Protein AF-A0A7X6YI22-F1 (afdb_monomer)

Foldseek 3Di:
DDDDDDDDDDDDDDDDDDDDDPDDPPDDPPDDPDDLLELFKKWKAQPVLQAQQAWKKKKFKWFFLAWQPDADDDDDFKAQQFWAKFKAFLLLEGQDLVCNVLRDFAFGWTWTWIDGRPPSWIKIKIWHRFGFPDSHNTTDIDMFIDDPPPPVQIRHRPDIKMKMWIWHQDPQKIKIWIDILLHTRDIDIDHDDPRTDDSDHDSSMMMIGGHGPNRGTKTFKMWMFNHGDDSVVSNVCSVPPDDDDPRTSDMDGLVLQVVAAEAANCSSDSVNSVDRDDADNSIYMHGDWDWDQGDVRHIMTRRHNPDD

Mean predicted aligned error: 10.82 Å

Secondary structure (DSSP, 8-state):
--------PPPP----------------S------TTBT--EEEEE-TTT--SSEEEEEEEEEES--TT----S-SS-EEEEEEEEEE-TTSPBP-TT-HHHH-S----EEEEEEETTTTEEEEEEE----BSSS-----EEEEE--TT-GGG---BT-EEEEEEEEEEETTEEEEEEEETTEEEEEEEEEPPTTB--S---TT-EEEES-TTSBBEEEEEEEEESS---HHHHHHHHHH-----TTEEEEEEHHHHTTSEEE-GGGG-GGGTTS-----TT-EEESB-EEEE-GGG-EEEE-B----

Solvent-accessible surface area (backbone atoms only — not comparable to full-atom values): 17120 Å² total; per-residue (Å²): 134,84,88,84,90,88,85,88,82,86,80,84,86,80,87,75,85,82,70,87,74,88,69,90,85,83,83,84,74,81,82,68,88,70,58,82,31,60,29,23,31,26,42,32,28,55,27,61,80,34,66,42,80,54,25,12,23,43,36,37,37,34,24,33,41,54,37,77,71,67,82,79,78,96,76,84,75,63,43,62,42,32,32,60,37,32,32,20,29,39,21,51,27,55,47,38,58,93,46,41,90,69,46,54,86,25,45,32,35,37,34,31,37,29,39,37,84,92,68,63,36,42,31,43,38,32,41,46,70,35,19,50,66,56,93,54,80,55,75,58,69,50,71,35,65,52,68,72,86,44,70,89,76,50,65,40,47,75,44,75,46,30,39,37,42,29,32,36,60,52,97,68,17,42,37,39,38,36,30,49,68,39,40,83,63,41,74,45,74,52,67,70,60,97,66,44,67,45,87,62,80,54,82,56,24,24,34,32,34,32,35,68,92,17,31,40,20,34,42,26,34,40,37,25,26,54,43,54,70,51,65,68,57,45,33,49,35,53,74,75,47,92,73,89,56,97,54,49,44,37,74,54,36,17,64,58,58,76,70,39,57,70,46,59,44,79,62,50,34,62,93,54,44,88,44,75,58,90,54,48,88,90,27,30,30,26,22,34,71,43,86,39,77,26,72,94,69,36,52,11,31,28,37,22,70,63,79,129

pLDDT: mean 76.95, std 21.1, range [24.98, 98.31]

Radius of gyration: 24.31 Å; Cα contacts (8 Å, |Δi|>4): 712; chains: 1; bounding box: 67×101×40 Å

Sequence (308 aa):
MLLSKRARGGWILLVLMAAPFIGANAQNRGARKVDPDENNASIMFPAKGRLNVTNGTIEAVFSLAYSFGDQFGTAGSGRRLFALLSTHNSAGARYDAASPGKTGPGLNFNVYLGQYQSRDYMFVTSSLFERPQKNLPPARYITSALPAKDKANSVKAGEWHTMAVTWRLTNGAHVVTFYLDGKRMGRGSAPHRAGFSTLSMADDDLLAFGFPGQMYGSLQSVRISGRARSDAEIAAAGKAGLVKDQDTLLRFDGASVLKMKTGNVSQLDEKKSKRDLRVPPQGMVFGKLKRAAGRNKAPAVQFREILP

Nearest PDB structures (foldseek):
  7oa8-assembly1_A  TM=6.730E-01  e=1.235E-06  Streptococcus sanguinis
  7oa7-assembly1_A  TM=7.076E-01  e=1.926E-06  Streptococcus sanguinis
  2gmm-assembly1_A  TM=5.566E-01  e=2.482E-03  Pterocarpus angolensis
  1q8s-assembly1_A  TM=4.257E-01  e=5.107E-03  Pterocarpus angolensis
  5f6l-assembly1_B  TM=4.034E-01  e=1.312E-02  Homo sapiens

Structure (mmCIF, N/CA/C/O backbone):
data_AF-A0A7X6YI22-F1
#
_entry.id   AF-A0A7X6YI22-F1
#
loop_
_atom_site.group_PDB
_atom_site.id
_atom_site.type_symbol
_atom_site.label_atom_id
_atom_site.label_alt_id
_atom_site.label_comp_id
_atom_site.label_asym_id
_atom_site.label_entity_id
_atom_site.label_seq_id
_atom_site.pdbx_PDB_ins_code
_atom_site.Cartn_x
_atom_site.Cartn_y
_atom_site.Cartn_z
_atom_site.occupancy
_atom_site.B_iso_or_equiv
_atom_site.auth_seq_id
_atom_site.auth_comp_id
_atom_site.auth_asym_id
_atom_site.auth_atom_id
_atom_site.pdbx_PDB_model_num
ATOM 1 N N . MET A 1 1 ? -39.392 82.520 3.439 1.00 32.06 1 MET A N 1
ATOM 2 C CA . MET A 1 1 ? -40.076 82.225 4.715 1.00 32.06 1 MET A CA 1
ATOM 3 C C . MET A 1 1 ? -40.663 80.815 4.609 1.00 32.06 1 MET A C 1
ATOM 5 O O . MET A 1 1 ? -41.405 80.575 3.675 1.00 32.06 1 MET A O 1
ATOM 9 N N . LEU A 1 2 ? -40.182 79.899 5.461 1.00 30.83 2 LEU A N 1
ATOM 10 C CA . LEU A 1 2 ? -40.634 78.529 5.794 1.00 30.83 2 LEU A CA 1
ATOM 11 C C . LEU A 1 2 ? -41.365 77.609 4.769 1.00 30.83 2 LEU A C 1
ATOM 13 O O . LEU A 1 2 ? -42.496 77.855 4.379 1.00 30.83 2 LEU A O 1
ATOM 17 N N . LEU A 1 3 ? -40.719 76.455 4.513 1.00 28.81 3 LEU A N 1
ATOM 18 C CA . LEU A 1 3 ? -41.220 75.055 4.490 1.00 28.81 3 LEU A CA 1
ATOM 19 C C . LEU A 1 3 ? -42.627 74.729 3.921 1.00 28.81 3 LEU A C 1
ATOM 21 O O . LEU A 1 3 ? -43.633 75.036 4.547 1.00 28.81 3 LEU A O 1
ATOM 25 N N . SER A 1 4 ? -42.706 73.830 2.919 1.00 30.17 4 SER A N 1
ATOM 26 C CA . SER A 1 4 ? -43.086 72.410 3.145 1.00 30.17 4 SER A CA 1
ATOM 27 C C . SER A 1 4 ? -43.291 71.545 1.870 1.00 30.17 4 SER A C 1
ATOM 29 O O . SER A 1 4 ? -43.964 71.921 0.922 1.00 30.17 4 SER A O 1
ATOM 31 N N . LYS A 1 5 ? -42.707 70.333 1.927 1.00 33.06 5 LYS A N 1
ATOM 32 C CA . LYS A 1 5 ? -43.205 68.989 1.532 1.00 33.06 5 LYS A CA 1
ATOM 33 C C . LYS A 1 5 ? -43.907 68.746 0.169 1.00 33.06 5 LYS A C 1
ATOM 35 O O . LYS A 1 5 ? -45.109 68.939 0.056 1.00 33.06 5 LYS A O 1
ATOM 40 N N . ARG A 1 6 ? -43.229 67.994 -0.720 1.00 32.81 6 ARG A N 1
ATOM 41 C CA . ARG A 1 6 ? -43.501 66.578 -1.133 1.00 32.81 6 ARG A CA 1
ATOM 42 C C . ARG A 1 6 ? -42.946 66.314 -2.543 1.00 32.81 6 ARG A C 1
ATOM 44 O O . ARG A 1 6 ? -43.464 66.853 -3.509 1.00 32.81 6 ARG A O 1
ATOM 51 N N . ALA A 1 7 ? -41.992 65.393 -2.672 1.00 34.09 7 ALA A N 1
ATOM 52 C CA . ALA A 1 7 ? -41.672 64.743 -3.944 1.00 34.09 7 ALA A CA 1
ATOM 53 C C . ALA A 1 7 ? -41.871 63.228 -3.780 1.00 34.09 7 ALA A C 1
ATOM 55 O O . ALA A 1 7 ? -41.195 62.585 -2.979 1.00 34.09 7 ALA A O 1
ATOM 56 N N . ARG A 1 8 ? -42.861 62.682 -4.495 1.00 31.69 8 ARG A N 1
ATOM 57 C CA . ARG A 1 8 ? -43.088 61.243 -4.679 1.00 31.69 8 ARG A CA 1
ATOM 58 C C . ARG A 1 8 ? -42.294 60.814 -5.915 1.00 31.69 8 ARG A C 1
ATOM 60 O O . ARG A 1 8 ? -42.656 61.204 -7.019 1.00 31.69 8 ARG A O 1
ATOM 67 N N . GLY A 1 9 ? -41.228 60.041 -5.726 1.00 31.16 9 GLY A N 1
ATOM 68 C CA . GLY A 1 9 ? -40.516 59.354 -6.807 1.00 31.16 9 GLY A CA 1
ATOM 69 C C . GLY A 1 9 ? -41.156 57.992 -7.075 1.00 31.16 9 GLY A C 1
ATOM 70 O O . GLY A 1 9 ? -41.275 57.180 -6.157 1.00 31.16 9 GLY A O 1
ATOM 71 N N . GLY A 1 10 ? -41.614 57.780 -8.309 1.00 27.59 10 GLY A N 1
ATOM 72 C CA . GLY A 1 10 ? -42.158 56.511 -8.787 1.00 27.59 10 GLY A CA 1
ATOM 73 C C . GLY A 1 10 ? -41.072 55.446 -8.931 1.00 27.59 10 GLY A C 1
ATOM 74 O O . GLY A 1 10 ? -39.954 55.739 -9.348 1.00 27.59 10 GLY A O 1
ATOM 75 N N . TRP A 1 11 ? -41.418 54.210 -8.580 1.00 27.03 11 TRP A N 1
ATOM 76 C CA . TRP A 1 11 ? -40.561 53.038 -8.725 1.00 27.03 11 TRP A CA 1
ATOM 77 C C . TRP A 1 11 ? -40.948 52.273 -9.992 1.00 27.03 11 TRP A C 1
ATOM 79 O O . TRP A 1 11 ? -42.106 51.900 -10.171 1.00 27.03 11 TRP A O 1
ATOM 89 N N . ILE A 1 12 ? -39.965 52.049 -10.863 1.00 31.03 12 ILE A N 1
ATOM 90 C CA . ILE A 1 12 ? -40.048 51.141 -12.010 1.00 31.03 12 ILE A CA 1
ATOM 91 C C . ILE A 1 12 ? -39.994 49.706 -11.473 1.00 31.03 12 ILE A C 1
ATOM 93 O O . ILE A 1 12 ? -39.066 49.342 -10.750 1.00 31.03 12 ILE A O 1
ATOM 97 N N . LEU A 1 13 ? -40.995 48.897 -11.822 1.00 26.80 13 LEU A N 1
ATOM 98 C CA . LEU A 1 13 ? -41.077 47.484 -11.466 1.00 26.80 13 LEU A CA 1
ATOM 99 C C . LEU A 1 13 ? -40.248 46.663 -12.469 1.00 26.80 13 LEU A C 1
ATOM 101 O O . LEU A 1 13 ? -40.643 46.505 -13.622 1.00 26.80 13 LEU A O 1
ATOM 105 N N . LEU A 1 14 ? -39.094 46.149 -12.039 1.00 27.70 14 LEU A N 1
ATOM 106 C CA . LEU A 1 14 ? -38.283 45.205 -12.810 1.00 27.70 14 LEU A CA 1
ATOM 107 C C . LEU A 1 14 ? -38.675 43.775 -12.398 1.00 27.70 14 LEU A C 1
ATOM 109 O O . LEU A 1 14 ? -38.377 43.344 -11.285 1.00 27.70 14 LEU A O 1
ATOM 113 N N . VAL A 1 15 ? -39.364 43.040 -13.272 1.00 28.98 15 VAL A N 1
ATOM 114 C CA . VAL A 1 15 ? -39.687 41.621 -13.050 1.00 28.98 15 VAL A CA 1
ATOM 115 C C . VAL A 1 15 ? -38.486 40.778 -13.485 1.00 28.98 15 VAL A C 1
ATOM 117 O O . VAL A 1 15 ? -38.275 40.547 -14.672 1.00 28.98 15 VAL A O 1
ATOM 120 N N . LEU A 1 16 ? -37.683 40.332 -12.518 1.00 30.56 16 LEU A N 1
ATOM 121 C CA . LEU A 1 16 ? -36.638 39.324 -12.714 1.00 30.56 16 LEU A CA 1
ATOM 122 C C . LEU A 1 16 ? -37.234 37.934 -12.471 1.00 30.56 16 LEU A C 1
ATOM 124 O O . LEU A 1 16 ? -37.680 37.627 -11.366 1.00 30.56 16 LEU A O 1
ATOM 128 N N . MET A 1 17 ? -37.238 37.091 -13.507 1.00 28.47 17 MET A N 1
ATOM 129 C CA . MET A 1 17 ? -37.554 35.670 -13.376 1.00 28.47 17 MET A CA 1
ATOM 130 C C . MET A 1 17 ? -36.537 34.996 -12.447 1.00 28.47 17 MET A C 1
ATOM 132 O O . MET A 1 17 ? -35.333 35.022 -12.702 1.00 28.47 17 MET A O 1
ATOM 136 N N . ALA A 1 18 ? -37.026 34.383 -11.371 1.00 29.22 18 ALA A N 1
ATOM 137 C CA . ALA A 1 18 ? -36.216 33.601 -10.452 1.00 29.22 18 ALA A CA 1
ATOM 138 C C . ALA A 1 18 ? -35.854 32.248 -11.087 1.00 29.22 18 ALA A C 1
ATOM 140 O O . ALA A 1 18 ? -36.667 31.327 -11.122 1.00 29.22 18 ALA A O 1
ATOM 141 N N . ALA A 1 19 ? -34.618 32.110 -11.565 1.00 28.33 19 ALA A N 1
ATOM 142 C CA . ALA A 1 19 ? -33.982 30.801 -11.651 1.00 28.33 19 ALA A CA 1
ATOM 143 C C . ALA A 1 19 ? -33.618 30.359 -10.219 1.00 28.33 19 ALA A C 1
ATOM 145 O O . ALA A 1 19 ? -33.089 31.182 -9.463 1.00 28.33 19 ALA A O 1
ATOM 146 N N . PRO A 1 20 ? -33.877 29.106 -9.802 1.00 31.16 20 PRO A N 1
ATOM 147 C CA . PRO A 1 20 ? -33.462 28.644 -8.487 1.00 31.16 20 PRO A CA 1
ATOM 148 C C . PRO A 1 20 ? -31.932 28.565 -8.443 1.00 31.16 20 PRO A C 1
ATOM 150 O O . PRO A 1 20 ? -31.313 27.616 -8.920 1.00 31.16 20 PRO A O 1
ATOM 153 N N . PHE A 1 21 ? -31.321 29.592 -7.856 1.00 27.28 21 PHE A N 1
ATOM 154 C CA . PHE A 1 21 ? -29.964 29.536 -7.340 1.00 27.28 21 PHE A CA 1
ATOM 155 C C . PHE A 1 21 ? -29.916 28.443 -6.269 1.00 27.28 21 PHE A C 1
ATOM 157 O O . PHE A 1 21 ? -30.465 28.601 -5.179 1.00 27.28 21 PHE A O 1
ATOM 164 N N . ILE A 1 22 ? -29.238 27.334 -6.564 1.00 31.31 22 ILE A N 1
ATOM 165 C CA . ILE A 1 22 ? -28.788 26.381 -5.547 1.00 31.31 22 ILE A CA 1
ATOM 166 C C . ILE A 1 22 ? -27.639 27.071 -4.801 1.00 31.31 22 ILE A C 1
ATOM 168 O O . ILE A 1 22 ? -26.466 26.945 -5.144 1.00 31.31 22 ILE A O 1
ATOM 172 N N . GLY A 1 23 ? -28.009 27.917 -3.841 1.00 24.98 23 GLY A N 1
ATOM 173 C CA . GLY A 1 23 ? -27.093 28.645 -2.978 1.00 24.98 23 GLY A CA 1
ATOM 174 C C . GLY A 1 23 ? -26.571 27.764 -1.844 1.00 24.98 23 GLY A C 1
ATOM 175 O O . GLY A 1 23 ? -27.343 27.163 -1.105 1.00 24.98 23 GLY A O 1
ATOM 176 N N . ALA A 1 24 ? -25.245 27.707 -1.729 1.00 30.27 24 ALA A N 1
ATOM 177 C CA . ALA A 1 24 ? -24.481 27.830 -0.486 1.00 30.27 24 ALA A CA 1
ATOM 178 C C . ALA A 1 24 ? -25.182 27.428 0.836 1.00 30.27 24 ALA A C 1
ATOM 180 O O . ALA A 1 24 ? -25.402 28.268 1.701 1.00 30.27 24 ALA A O 1
ATOM 181 N N . ASN A 1 25 ? -25.436 26.133 1.039 1.00 27.41 25 ASN A N 1
ATOM 182 C CA . ASN A 1 25 ? -25.748 25.563 2.360 1.00 27.41 25 ASN A CA 1
ATOM 183 C C . ASN A 1 25 ? -24.608 24.684 2.898 1.00 27.41 25 ASN A C 1
ATOM 185 O O . ASN A 1 25 ? -24.828 23.708 3.610 1.00 27.41 25 ASN A O 1
ATOM 189 N N . ALA A 1 26 ? -23.367 25.042 2.574 1.00 34.75 26 ALA A N 1
ATOM 190 C CA . ALA A 1 26 ? -22.182 24.462 3.187 1.00 34.75 26 ALA A CA 1
ATOM 191 C C . ALA A 1 26 ? -21.455 25.539 3.993 1.00 34.75 26 ALA A C 1
ATOM 193 O O . ALA A 1 26 ? -20.448 26.052 3.525 1.00 34.75 26 ALA A O 1
ATOM 194 N N . GLN A 1 27 ? -21.976 25.922 5.166 1.00 34.78 27 GLN A N 1
ATOM 195 C CA . GLN A 1 27 ? -21.164 26.387 6.303 1.00 34.78 27 GLN A CA 1
ATOM 196 C C . GLN A 1 27 ? -22.015 26.710 7.541 1.00 34.78 27 GLN A C 1
ATOM 198 O O . GLN A 1 27 ? -23.120 27.227 7.437 1.00 34.78 27 GLN A O 1
ATOM 203 N N . ASN A 1 28 ? -21.427 26.438 8.713 1.00 31.59 28 ASN A N 1
ATOM 204 C CA . ASN A 1 28 ? -21.892 26.710 10.083 1.00 31.59 28 ASN A CA 1
ATOM 205 C C . ASN A 1 28 ? -22.692 25.610 10.799 1.00 31.59 28 ASN A C 1
ATOM 207 O O . ASN A 1 28 ? -23.736 25.852 11.398 1.00 31.59 28 ASN A O 1
ATOM 211 N N . ARG A 1 29 ? -22.100 24.414 10.901 1.00 32.69 29 ARG A N 1
ATOM 212 C CA . ARG A 1 29 ? -22.158 23.660 12.166 1.00 32.69 29 ARG A CA 1
ATOM 213 C C . ARG A 1 29 ? -20.875 23.954 12.939 1.00 32.69 29 ARG A C 1
ATOM 215 O O . ARG A 1 29 ? -19.792 23.818 12.376 1.00 32.69 29 ARG A O 1
ATOM 222 N N . GLY A 1 30 ? -21.006 24.418 14.184 1.00 31.89 30 GLY A N 1
ATOM 223 C CA . GLY A 1 30 ? -19.890 24.855 15.027 1.00 31.89 30 GLY A CA 1
ATOM 224 C C . GLY A 1 30 ? -18.728 23.865 14.992 1.00 31.89 30 GLY A C 1
ATOM 225 O O . GLY A 1 30 ? -18.929 22.664 15.177 1.00 31.89 30 GLY A O 1
ATOM 226 N N . ALA A 1 31 ? -17.528 24.372 14.707 1.00 40.31 31 ALA A N 1
ATOM 227 C CA . ALA A 1 31 ? -16.317 23.577 14.607 1.00 40.31 31 ALA A CA 1
ATOM 228 C C . ALA A 1 31 ? -16.057 22.876 15.946 1.00 40.31 31 ALA A C 1
ATOM 230 O O . ALA A 1 31 ? -15.503 23.452 16.883 1.00 40.31 31 ALA A O 1
ATOM 231 N N . ARG A 1 32 ? -16.480 21.612 16.047 1.00 45.81 32 ARG A N 1
ATOM 232 C CA . ARG A 1 32 ? -16.030 20.715 17.107 1.00 45.81 32 ARG A CA 1
ATOM 233 C C . ARG A 1 32 ? -14.504 20.762 17.084 1.00 45.81 32 ARG A C 1
ATOM 235 O O . ARG A 1 32 ? -13.914 20.666 16.011 1.00 45.81 32 ARG A O 1
ATOM 242 N N . LYS A 1 33 ? -13.864 20.941 18.241 1.00 43.62 33 LYS A N 1
ATOM 243 C CA . LYS A 1 33 ? -12.405 20.844 18.370 1.00 43.62 33 LYS A CA 1
ATOM 244 C C . LYS A 1 33 ? -12.018 19.410 17.994 1.00 43.62 33 LYS A C 1
ATOM 246 O O . LYS A 1 33 ? -12.127 18.512 18.823 1.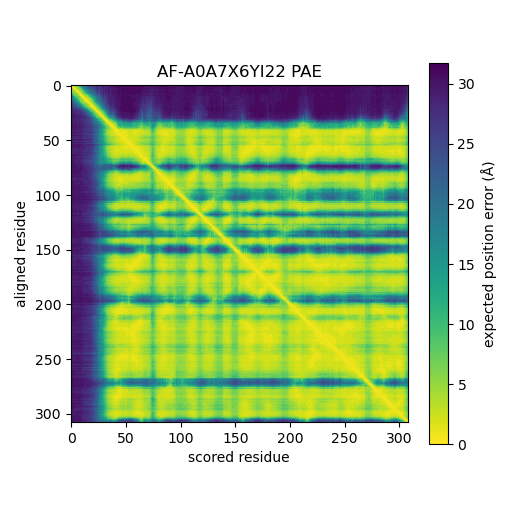00 43.62 33 LYS A O 1
ATOM 251 N N . VAL A 1 34 ? -11.711 19.182 16.719 1.00 57.16 34 VAL A N 1
ATOM 252 C CA . VAL A 1 34 ? -11.328 17.866 16.204 1.00 57.16 34 VAL A CA 1
ATOM 253 C C . VAL A 1 34 ? -9.937 17.580 16.748 1.00 57.16 34 VAL A C 1
ATOM 255 O O . VAL A 1 34 ? -9.026 18.389 16.567 1.00 57.16 34 VAL A O 1
ATOM 258 N N . ASP A 1 35 ? -9.787 16.469 17.464 1.00 65.00 35 ASP A N 1
ATOM 259 C CA . ASP A 1 35 ? -8.472 15.972 17.852 1.00 65.00 35 ASP A CA 1
ATOM 260 C C . ASP A 1 35 ? -7.668 15.723 16.561 1.00 65.00 35 ASP A C 1
ATOM 262 O O . ASP A 1 35 ? -8.125 14.951 15.716 1.00 65.00 35 ASP A O 1
ATOM 266 N N . PRO A 1 36 ? -6.510 16.380 16.355 1.00 63.22 36 PRO A N 1
ATOM 267 C CA . PRO A 1 36 ? -5.741 16.243 15.119 1.00 63.22 36 PRO A CA 1
ATOM 268 C C . PRO A 1 36 ? -5.241 14.811 14.866 1.00 63.22 36 PRO A C 1
ATOM 270 O O . PRO A 1 36 ? -4.884 14.500 13.726 1.00 63.22 36 PRO A O 1
ATOM 273 N N . ASP A 1 37 ? -5.221 13.955 15.897 1.00 69.62 37 ASP A N 1
ATOM 274 C CA . ASP A 1 37 ? -4.905 12.528 15.794 1.00 69.62 37 ASP A CA 1
ATOM 275 C C . ASP A 1 37 ? -6.130 11.674 15.404 1.00 69.62 37 ASP A C 1
ATOM 277 O O . ASP A 1 37 ? -5.971 10.546 14.930 1.00 69.62 37 ASP A O 1
ATOM 281 N N . GLU A 1 38 ? -7.360 12.156 15.619 1.00 76.50 38 GLU A N 1
ATOM 282 C CA . GLU A 1 38 ? -8.578 11.376 15.385 1.00 76.50 38 GLU A CA 1
ATOM 283 C C . GLU A 1 38 ? -8.791 11.128 13.894 1.00 76.50 38 GLU A C 1
ATOM 285 O O . GLU A 1 38 ? -8.861 12.057 13.088 1.00 76.50 38 GLU A O 1
ATOM 290 N N . ASN A 1 39 ? -8.922 9.847 13.528 1.00 72.38 39 ASN A N 1
ATOM 291 C CA . ASN A 1 39 ? -9.136 9.409 12.151 1.00 72.38 39 ASN A CA 1
ATOM 292 C C . ASN A 1 39 ? -8.007 9.840 11.195 1.00 72.38 39 ASN A C 1
ATOM 294 O O . ASN A 1 39 ? -8.158 9.785 9.977 1.00 72.38 39 ASN A O 1
ATOM 298 N N . ASN A 1 40 ? -6.858 10.240 11.736 1.00 81.81 40 ASN A N 1
ATOM 299 C CA . ASN A 1 40 ? -5.736 10.795 11.004 1.00 81.81 40 ASN A CA 1
ATOM 300 C C . ASN A 1 40 ? -4.462 10.091 11.471 1.00 81.81 40 ASN A C 1
ATOM 302 O O . ASN A 1 40 ? -3.844 10.484 12.457 1.00 81.81 40 ASN A O 1
ATOM 306 N N . ALA A 1 41 ? -4.105 9.001 10.794 1.00 90.19 41 ALA A N 1
ATOM 307 C CA . ALA A 1 41 ? -3.057 8.118 11.276 1.00 90.19 41 ALA A CA 1
ATOM 308 C C . ALA A 1 41 ? -2.191 7.532 10.160 1.00 90.19 41 ALA A C 1
ATOM 310 O O . ALA A 1 41 ? -2.543 7.567 8.978 1.00 90.19 41 ALA A O 1
ATOM 311 N N . SER A 1 42 ? -1.068 6.950 10.569 1.00 93.12 42 SER A N 1
ATOM 312 C CA . SER A 1 42 ? -0.239 6.068 9.755 1.00 93.12 42 SER A CA 1
ATOM 313 C C . SER A 1 42 ? 0.038 4.783 10.525 1.00 93.12 42 SER A C 1
ATOM 315 O O . SER A 1 42 ? 0.357 4.821 11.714 1.00 93.12 42 SER A O 1
ATOM 317 N N . ILE A 1 43 ? -0.098 3.642 9.858 1.00 96.81 43 ILE A N 1
ATOM 318 C CA . ILE A 1 43 ? 0.302 2.337 10.385 1.00 96.81 43 ILE A CA 1
ATOM 319 C C . ILE A 1 43 ? 1.714 2.076 9.870 1.00 96.81 43 ILE A C 1
ATOM 321 O O . ILE A 1 43 ? 1.919 2.046 8.658 1.00 96.81 43 ILE A O 1
ATOM 325 N N . MET A 1 44 ? 2.680 1.883 10.764 1.00 96.25 44 MET A N 1
ATOM 326 C CA . MET A 1 44 ? 4.085 1.731 10.396 1.00 96.25 44 MET A CA 1
ATOM 327 C C . MET A 1 44 ? 4.675 0.395 10.834 1.00 96.25 44 MET A C 1
ATOM 329 O O . MET A 1 44 ? 4.340 -0.126 11.897 1.00 96.25 44 MET A O 1
ATOM 333 N N . PHE A 1 45 ? 5.600 -0.131 10.030 1.00 97.44 45 PHE A N 1
ATOM 334 C CA . PHE A 1 45 ? 6.379 -1.341 10.303 1.00 97.44 45 PHE A CA 1
ATOM 335 C C . PHE A 1 45 ? 7.850 -1.126 9.925 1.00 97.44 45 PHE A C 1
ATOM 337 O O . PHE A 1 45 ? 8.106 -0.449 8.931 1.00 97.44 45 PHE A O 1
ATOM 344 N N . PRO A 1 46 ? 8.817 -1.766 10.610 1.00 95.50 46 PRO A N 1
ATOM 345 C CA . PRO A 1 46 ? 10.168 -1.905 10.070 1.00 95.50 46 PRO A CA 1
ATOM 346 C C . PRO A 1 46 ? 10.132 -2.555 8.688 1.00 95.50 46 PRO A C 1
ATOM 348 O O . PRO A 1 46 ? 9.393 -3.525 8.484 1.00 95.50 46 PRO A O 1
ATOM 351 N N . ALA A 1 47 ? 10.912 -2.041 7.747 1.00 93.25 47 ALA A N 1
ATOM 352 C CA . ALA A 1 47 ? 10.808 -2.439 6.354 1.00 93.25 47 ALA A CA 1
ATOM 353 C C . ALA A 1 47 ? 11.700 -3.638 6.000 1.00 93.25 47 ALA A C 1
ATOM 355 O O . ALA A 1 47 ? 11.317 -4.460 5.161 1.00 93.25 47 ALA A O 1
ATOM 356 N N . LYS A 1 48 ? 12.852 -3.788 6.666 1.00 90.50 48 LYS A N 1
ATOM 357 C CA . LYS A 1 48 ? 13.787 -4.902 6.448 1.00 90.50 48 LYS A CA 1
ATOM 358 C C . LYS A 1 48 ? 13.071 -6.259 6.502 1.00 90.50 48 LYS A C 1
ATOM 360 O O . LYS A 1 48 ? 12.357 -6.567 7.454 1.00 90.50 48 LYS A O 1
ATOM 365 N N . GLY A 1 49 ? 13.242 -7.059 5.447 1.00 92.38 49 GLY A N 1
ATOM 366 C CA . GLY A 1 49 ? 12.621 -8.382 5.299 1.00 92.38 49 GLY A CA 1
ATOM 367 C C . GLY A 1 49 ? 11.119 -8.380 4.978 1.00 92.38 49 GLY A C 1
ATOM 368 O O . GLY A 1 49 ? 10.546 -9.449 4.794 1.00 92.38 49 GLY A O 1
ATOM 369 N N . ARG A 1 50 ? 10.469 -7.211 4.887 1.00 95.50 50 ARG A N 1
ATOM 370 C CA . ARG A 1 50 ? 9.017 -7.076 4.649 1.00 95.50 50 ARG A CA 1
ATOM 371 C C . ARG A 1 50 ? 8.640 -6.582 3.261 1.00 95.50 50 ARG A C 1
ATOM 373 O O . ARG A 1 50 ? 7.462 -6.569 2.913 1.00 95.50 50 ARG A O 1
ATOM 380 N N . LEU A 1 51 ? 9.631 -6.180 2.478 1.00 93.06 51 LEU A N 1
ATOM 381 C CA . LEU A 1 51 ? 9.477 -5.697 1.117 1.00 93.06 51 LEU A CA 1
ATOM 382 C C . LEU A 1 51 ? 10.678 -6.179 0.301 1.00 93.06 51 LEU A C 1
ATOM 384 O O . LEU A 1 51 ? 11.818 -6.081 0.744 1.00 93.06 51 LEU A O 1
ATOM 388 N N . ASN A 1 52 ? 10.415 -6.711 -0.888 1.00 91.81 52 ASN A N 1
ATOM 389 C CA . ASN A 1 52 ? 11.445 -7.023 -1.870 1.00 91.81 52 ASN A CA 1
ATOM 390 C C . ASN A 1 52 ? 11.356 -5.972 -2.980 1.00 91.81 52 ASN A C 1
ATOM 392 O O . ASN A 1 52 ? 10.348 -5.868 -3.674 1.00 91.81 52 ASN A O 1
ATOM 396 N N . VAL A 1 53 ? 12.401 -5.161 -3.124 1.00 88.06 53 VAL A N 1
ATOM 397 C CA . VAL A 1 53 ? 12.427 -4.032 -4.070 1.00 88.06 53 VAL A CA 1
ATOM 398 C C . VAL A 1 53 ? 12.571 -4.473 -5.524 1.00 88.06 53 VAL A C 1
ATOM 400 O O . VAL A 1 53 ? 12.181 -3.749 -6.434 1.00 88.06 53 VAL A O 1
ATOM 403 N N . THR A 1 54 ? 13.096 -5.672 -5.763 1.00 88.50 54 THR A N 1
ATOM 404 C CA . THR A 1 54 ? 13.288 -6.212 -7.111 1.00 88.50 54 THR A CA 1
ATOM 405 C C . THR A 1 54 ? 11.978 -6.777 -7.635 1.00 88.50 54 THR A C 1
ATOM 407 O O . THR A 1 54 ? 11.567 -6.462 -8.748 1.00 88.50 54 THR A O 1
ATOM 410 N N . ASN A 1 55 ? 11.297 -7.582 -6.820 1.00 91.69 55 ASN A N 1
ATOM 411 C CA . ASN A 1 55 ? 10.067 -8.268 -7.193 1.00 91.69 55 ASN A CA 1
ATOM 412 C C . ASN A 1 55 ? 9.091 -8.261 -6.029 1.00 91.69 55 ASN A C 1
ATOM 414 O O . ASN A 1 55 ? 9.488 -8.505 -4.897 1.00 91.69 55 ASN A O 1
ATOM 418 N N . GLY A 1 56 ? 7.808 -8.072 -6.298 1.00 95.56 56 GLY A N 1
ATOM 419 C CA . GLY A 1 56 ? 6.831 -8.140 -5.229 1.00 95.56 56 GLY A CA 1
ATOM 420 C C . GLY A 1 56 ? 5.421 -7.819 -5.662 1.00 95.56 56 GLY A C 1
ATOM 421 O O . GLY A 1 56 ? 5.143 -7.501 -6.820 1.00 95.56 56 GLY A O 1
ATOM 422 N N . THR A 1 57 ? 4.529 -7.949 -4.695 1.00 97.69 57 THR A N 1
ATOM 423 C CA . THR A 1 57 ? 3.120 -7.602 -4.829 1.00 97.69 57 THR A CA 1
ATOM 424 C C . THR A 1 57 ? 2.667 -6.961 -3.535 1.00 97.69 57 THR A C 1
ATOM 426 O O . THR A 1 57 ? 2.923 -7.522 -2.472 1.00 97.69 57 THR A O 1
ATOM 429 N N . ILE A 1 58 ? 1.961 -5.838 -3.613 1.00 97.81 58 ILE A N 1
ATOM 430 C CA . ILE A 1 58 ? 1.108 -5.368 -2.523 1.00 97.81 58 ILE A CA 1
ATOM 431 C C . ILE A 1 58 ? -0.349 -5.581 -2.904 1.00 97.81 58 ILE A C 1
ATOM 433 O O . ILE A 1 58 ? -0.756 -5.237 -4.010 1.00 97.81 58 ILE A O 1
ATOM 437 N N . GLU A 1 59 ? -1.125 -6.125 -1.978 1.00 97.88 59 GLU A N 1
ATOM 438 C CA . GLU A 1 59 ? -2.566 -6.316 -2.084 1.00 97.88 59 GLU A CA 1
ATOM 439 C C . GLU A 1 59 ? -3.254 -5.690 -0.878 1.00 97.88 59 GLU A C 1
ATOM 441 O O . GLU A 1 59 ? -2.754 -5.791 0.244 1.00 97.88 59 GLU A O 1
ATOM 446 N N . ALA A 1 60 ? -4.416 -5.081 -1.094 1.00 97.25 60 ALA A N 1
ATOM 447 C CA . ALA A 1 60 ? -5.207 -4.474 -0.036 1.00 97.25 60 ALA A CA 1
ATOM 448 C C . ALA A 1 60 ? -6.703 -4.695 -0.241 1.00 97.25 60 ALA A C 1
ATOM 450 O O . ALA A 1 60 ? -7.187 -4.673 -1.371 1.00 97.25 60 ALA A O 1
ATOM 451 N N . VAL A 1 61 ? -7.427 -4.849 0.867 1.00 97.00 61 VAL A N 1
ATOM 452 C CA . VAL A 1 61 ? -8.891 -4.756 0.924 1.00 97.00 61 VAL A CA 1
ATOM 453 C C . VAL A 1 61 ? -9.237 -3.447 1.617 1.00 97.00 61 VAL A C 1
ATOM 455 O O . VAL A 1 61 ? -8.862 -3.246 2.777 1.00 97.00 61 VAL A O 1
ATOM 458 N N . PHE A 1 62 ? -9.913 -2.554 0.906 1.00 94.62 62 PHE A N 1
ATOM 459 C CA . PHE A 1 62 ? -10.130 -1.175 1.331 1.00 94.62 62 PHE A CA 1
ATOM 460 C C . PHE A 1 62 ? -11.510 -0.675 0.916 1.00 94.62 62 PHE A C 1
ATOM 462 O O . PHE A 1 62 ? -12.163 -1.264 0.060 1.00 94.62 62 PHE A O 1
ATOM 469 N N . SER A 1 63 ? -11.934 0.422 1.525 1.00 93.38 63 SER A N 1
ATOM 470 C CA . SER A 1 63 ? -13.111 1.176 1.115 1.00 93.38 63 SER A CA 1
ATOM 471 C C . SER A 1 63 ? -12.744 2.649 1.100 1.00 93.38 63 SER A C 1
ATOM 473 O O . SER A 1 63 ? -12.092 3.122 2.031 1.00 93.38 63 SER A O 1
ATOM 475 N N . LEU A 1 64 ? -13.097 3.370 0.040 1.00 89.06 64 LEU A N 1
ATOM 476 C CA . LEU A 1 64 ? -12.868 4.811 -0.016 1.00 89.06 64 LEU A CA 1
ATOM 477 C C . LEU A 1 64 ? -14.024 5.540 0.644 1.00 89.06 64 LEU A C 1
ATOM 479 O O . LEU A 1 64 ? -15.164 5.089 0.605 1.00 89.06 64 LEU A O 1
ATOM 483 N N . ALA A 1 65 ? -13.732 6.700 1.221 1.00 85.69 65 ALA A N 1
ATOM 484 C CA . ALA A 1 65 ? -14.786 7.578 1.705 1.00 85.69 65 ALA A CA 1
ATOM 485 C C . ALA A 1 65 ? -15.409 8.432 0.578 1.00 85.69 65 ALA A C 1
ATOM 487 O O . ALA A 1 65 ? -16.409 9.083 0.842 1.00 85.69 65 ALA A O 1
ATOM 488 N N . TYR A 1 66 ? -14.841 8.412 -0.642 1.00 80.06 66 TYR A N 1
ATOM 489 C CA . TYR A 1 66 ? -15.299 9.131 -1.847 1.00 80.06 66 TYR A CA 1
ATOM 490 C C . TYR A 1 66 ? -15.657 8.181 -2.977 1.00 80.06 66 TYR A C 1
ATOM 492 O O . TYR A 1 66 ? -15.117 7.079 -3.092 1.00 80.06 66 TYR A O 1
ATOM 500 N N . SER A 1 67 ? -16.508 8.691 -3.855 1.00 79.06 67 SER A N 1
ATOM 501 C CA . SER A 1 67 ? -16.816 8.143 -5.161 1.00 79.06 67 SER A CA 1
ATOM 502 C C . SER A 1 67 ? -16.064 8.877 -6.269 1.00 79.06 67 SER A C 1
ATOM 504 O O . SER A 1 67 ? -15.581 10.002 -6.125 1.00 79.06 67 SER A O 1
ATOM 506 N N . PHE A 1 68 ? -16.011 8.239 -7.432 1.00 74.25 68 PHE A N 1
ATOM 507 C CA . PHE A 1 68 ? -15.683 8.917 -8.677 1.00 74.25 68 PHE A CA 1
ATOM 508 C C . PHE A 1 68 ? -16.585 10.149 -8.901 1.00 74.25 68 PHE A C 1
ATOM 510 O O . PHE A 1 68 ? -17.808 10.037 -8.837 1.00 74.25 68 PHE A O 1
ATOM 517 N N . GLY A 1 69 ? -15.980 11.299 -9.218 1.00 69.62 69 GLY A N 1
ATOM 518 C CA . GLY A 1 69 ? -16.687 12.560 -9.481 1.00 69.62 69 GLY A CA 1
ATOM 519 C C . GLY A 1 69 ? -16.845 13.472 -8.260 1.00 69.62 69 GLY A C 1
ATOM 520 O O . GLY A 1 69 ? -17.164 14.648 -8.434 1.00 69.62 69 GLY A O 1
ATOM 521 N N . ASP A 1 70 ? -16.553 12.984 -7.049 1.00 73.75 70 ASP A N 1
ATOM 522 C CA . ASP A 1 70 ? -16.571 13.821 -5.847 1.00 73.75 70 ASP A CA 1
ATOM 523 C C . ASP A 1 70 ? -15.529 14.942 -5.962 1.00 73.75 70 ASP A C 1
ATOM 525 O O . ASP A 1 70 ? -14.363 14.711 -6.294 1.00 73.75 70 ASP A O 1
ATOM 529 N N . GLN A 1 71 ? -15.940 16.180 -5.690 1.00 68.81 71 GLN A N 1
ATOM 530 C CA . GLN A 1 71 ? -15.073 17.351 -5.789 1.00 68.81 71 GLN A CA 1
ATOM 531 C C . GLN A 1 71 ? -14.498 17.697 -4.417 1.00 68.81 71 GLN A C 1
ATOM 533 O O . GLN A 1 71 ? -15.202 18.115 -3.502 1.00 68.81 71 GLN A O 1
ATOM 538 N N . PHE A 1 72 ? -13.183 17.572 -4.277 1.00 65.06 72 PHE A N 1
ATOM 539 C CA . PHE A 1 72 ? -12.472 18.026 -3.087 1.00 65.06 72 PHE A CA 1
ATOM 540 C C . PHE A 1 72 ? 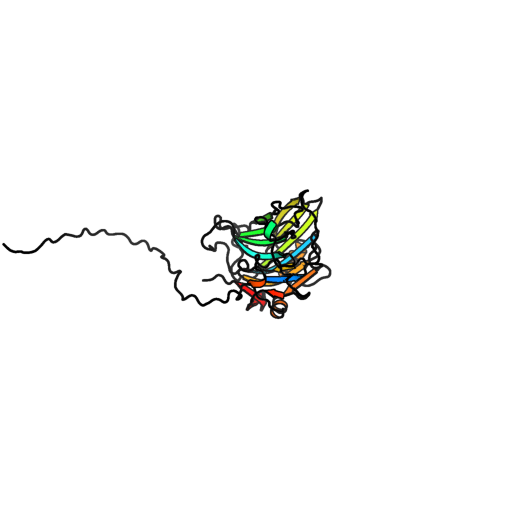-12.045 19.486 -3.292 1.00 65.06 72 PHE A C 1
ATOM 542 O O . PHE A 1 72 ? -11.254 19.747 -4.194 1.00 65.06 72 PHE A O 1
ATOM 549 N N . GLY A 1 73 ? -12.548 20.420 -2.472 1.00 55.41 73 GLY A N 1
ATOM 550 C CA . GLY A 1 73 ? -12.395 21.881 -2.636 1.00 55.41 73 GLY A CA 1
ATOM 551 C C . GLY A 1 73 ? -10.970 22.435 -2.862 1.00 55.41 73 GLY A C 1
ATOM 552 O O . GLY A 1 73 ? -9.966 21.754 -2.645 1.00 55.41 73 GLY A O 1
ATOM 553 N N . THR A 1 74 ? -10.907 23.701 -3.299 1.00 43.56 74 THR A N 1
ATOM 554 C CA . THR A 1 74 ? -9.815 24.418 -4.002 1.00 43.56 74 THR A CA 1
ATOM 555 C C . THR A 1 74 ? -8.379 24.200 -3.507 1.00 43.56 74 THR A C 1
ATOM 557 O O . THR A 1 74 ? -8.046 24.564 -2.383 1.00 43.56 74 THR A O 1
ATOM 560 N N . ALA A 1 75 ? -7.528 23.658 -4.392 1.00 35.62 75 ALA A N 1
ATOM 561 C CA . ALA A 1 75 ? -6.190 24.156 -4.765 1.00 35.62 75 ALA A CA 1
ATOM 562 C C . ALA A 1 75 ? -5.369 23.025 -5.424 1.00 35.62 75 ALA A C 1
ATOM 564 O O . ALA A 1 75 ? -4.979 22.079 -4.743 1.00 35.62 75 ALA A O 1
ATOM 565 N N . GLY A 1 76 ? -5.126 23.169 -6.735 1.00 43.81 76 GLY A N 1
ATOM 566 C CA . GLY A 1 76 ? -3.922 22.767 -7.480 1.00 43.81 76 GLY A CA 1
ATOM 567 C C . GLY A 1 76 ? -3.437 21.310 -7.441 1.00 43.81 76 GLY A C 1
ATOM 568 O O . GLY A 1 76 ? -2.920 20.842 -6.434 1.00 43.81 76 GLY A O 1
ATOM 569 N N . SER A 1 77 ? -3.406 20.674 -8.622 1.00 53.72 77 SER A N 1
ATOM 570 C CA . SER A 1 77 ? -2.797 19.361 -8.925 1.00 53.72 77 SER A CA 1
ATOM 571 C C . SER A 1 77 ? -3.436 18.149 -8.218 1.00 53.72 77 SER A C 1
ATOM 573 O O . SER A 1 77 ? -4.128 18.278 -7.214 1.00 53.72 77 SER A O 1
ATOM 575 N N . GLY A 1 78 ? -3.300 16.954 -8.806 1.00 55.62 78 GLY A N 1
ATOM 576 C CA . GLY A 1 78 ? -3.973 15.743 -8.320 1.00 55.62 78 GLY A CA 1
ATOM 577 C C . GLY A 1 78 ? -3.714 15.468 -6.834 1.00 55.62 78 GLY A C 1
ATOM 578 O O . GLY A 1 78 ? -2.575 15.535 -6.372 1.00 55.62 78 GLY A O 1
ATOM 579 N N . ARG A 1 79 ? -4.769 15.138 -6.081 1.00 70.31 79 ARG A N 1
ATOM 580 C CA . ARG A 1 79 ? -4.663 14.862 -4.642 1.00 70.31 79 ARG A CA 1
ATOM 581 C C . ARG A 1 79 ? -4.360 13.395 -4.391 1.00 70.31 79 ARG A C 1
ATOM 583 O O . ARG A 1 79 ? -4.992 12.519 -4.976 1.00 70.31 79 ARG A O 1
ATOM 590 N N . ARG A 1 80 ? -3.422 13.131 -3.477 1.00 75.88 80 ARG A N 1
ATOM 591 C CA . ARG A 1 80 ? -3.228 11.805 -2.877 1.00 75.88 80 ARG A CA 1
ATOM 592 C C . ARG A 1 80 ? -4.306 11.627 -1.819 1.00 75.88 80 ARG A C 1
ATOM 594 O O . ARG A 1 80 ? -4.237 12.248 -0.762 1.00 75.88 80 ARG A O 1
ATOM 601 N N . LEU A 1 81 ? -5.328 10.850 -2.146 1.00 77.94 81 LEU A N 1
ATOM 602 C CA . LEU A 1 81 ? -6.514 10.703 -1.305 1.00 77.94 81 LEU A CA 1
ATOM 603 C C . LEU A 1 81 ? -6.499 9.385 -0.527 1.00 77.94 81 LEU A C 1
ATOM 605 O O . LEU A 1 81 ? -7.102 9.301 0.541 1.00 77.94 81 LEU A O 1
AT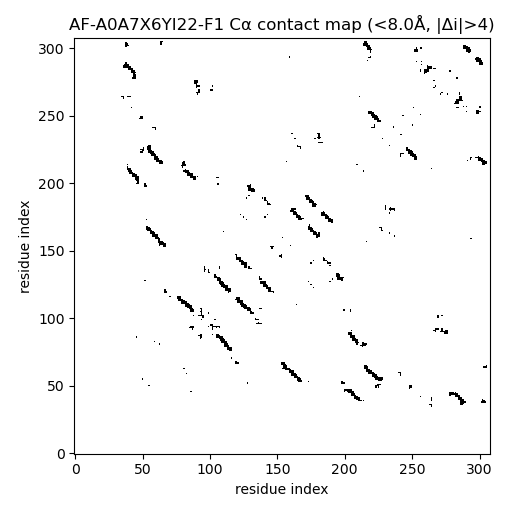OM 609 N N . PHE A 1 82 ? -5.763 8.385 -1.019 1.00 86.31 82 PHE A N 1
ATOM 610 C CA . PHE A 1 82 ? -5.574 7.117 -0.325 1.00 86.31 82 PHE A CA 1
ATOM 611 C C . PHE A 1 82 ? -4.143 6.594 -0.512 1.00 86.31 82 PHE A C 1
ATOM 613 O O . PHE A 1 82 ? -3.808 5.995 -1.538 1.00 86.31 82 PHE A O 1
ATOM 62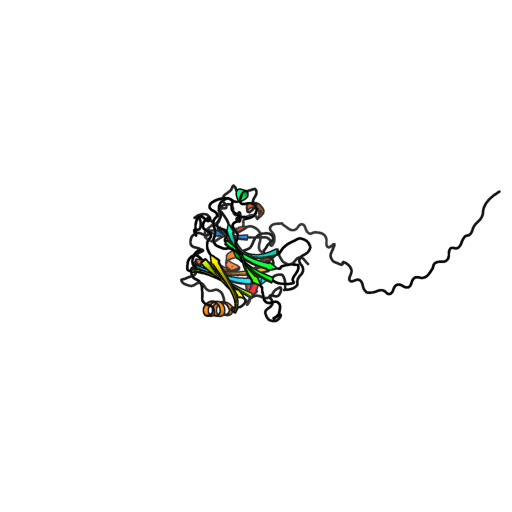0 N N . ALA A 1 83 ? -3.275 6.843 0.469 1.00 88.06 83 ALA A N 1
ATOM 621 C CA . ALA A 1 83 ? -1.893 6.365 0.494 1.00 88.06 83 ALA A CA 1
ATOM 622 C C . ALA A 1 83 ? -1.828 4.908 0.980 1.00 88.06 83 ALA A C 1
ATOM 624 O O . ALA A 1 83 ? -1.823 4.650 2.182 1.00 88.06 83 ALA A O 1
ATOM 625 N N . LEU A 1 84 ? -1.772 3.946 0.053 1.00 92.81 84 LEU A N 1
ATOM 626 C CA . LEU A 1 84 ? -1.760 2.532 0.421 1.00 92.81 84 LEU A CA 1
ATOM 627 C C . LEU A 1 84 ? -0.425 2.122 1.046 1.00 92.81 84 LEU A C 1
ATOM 629 O O . LEU A 1 84 ? -0.424 1.474 2.083 1.00 92.81 84 LEU A O 1
ATOM 633 N N . LEU A 1 85 ? 0.693 2.470 0.415 1.00 93.88 85 LEU A N 1
ATOM 634 C CA . LEU A 1 85 ? 2.025 2.140 0.912 1.00 93.88 85 LEU A CA 1
ATOM 635 C C . LEU A 1 85 ? 2.991 3.271 0.589 1.00 93.88 85 LEU A C 1
ATOM 637 O O . LEU A 1 85 ? 2.968 3.798 -0.521 1.00 93.88 85 LEU A O 1
ATOM 641 N N . SER A 1 86 ? 3.877 3.597 1.517 1.00 90.56 86 SER A N 1
ATOM 642 C CA . SER A 1 86 ? 5.076 4.387 1.262 1.00 90.56 86 SER A CA 1
ATOM 643 C C . SER A 1 86 ? 6.259 3.891 2.083 1.00 90.56 86 SER A C 1
ATOM 645 O O . SER A 1 86 ? 6.089 3.342 3.169 1.00 90.56 86 SER A O 1
ATOM 647 N N . THR A 1 87 ? 7.466 4.094 1.567 1.00 89.38 87 THR A N 1
ATOM 648 C CA . THR A 1 87 ? 8.707 3.933 2.327 1.00 89.38 87 THR A CA 1
ATOM 649 C C . THR A 1 87 ? 9.092 5.250 2.988 1.00 89.38 87 THR A C 1
ATOM 651 O O . THR A 1 87 ? 8.947 6.331 2.409 1.00 89.38 87 THR A O 1
ATOM 654 N N . HIS A 1 88 ? 9.540 5.152 4.231 1.00 87.12 88 HIS A N 1
ATOM 655 C CA . HIS A 1 88 ? 9.963 6.265 5.072 1.00 87.12 88 HIS A CA 1
ATOM 656 C C . HIS A 1 88 ? 11.339 5.935 5.651 1.00 87.12 88 HIS A C 1
ATOM 658 O O . HIS A 1 88 ? 11.672 4.763 5.804 1.00 87.12 88 HIS A O 1
ATOM 664 N N . ASN A 1 89 ? 12.129 6.955 5.969 1.00 82.62 89 ASN A N 1
ATOM 665 C CA . ASN A 1 89 ? 13.381 6.754 6.698 1.00 82.62 89 ASN A CA 1
ATOM 666 C C . ASN A 1 89 ? 13.113 6.438 8.186 1.00 82.62 89 ASN A C 1
ATOM 668 O O . ASN A 1 89 ? 11.961 6.460 8.637 1.00 82.62 89 ASN A O 1
ATOM 672 N N . SER A 1 90 ? 14.177 6.205 8.958 1.00 82.81 90 SER A N 1
ATOM 673 C CA . SER A 1 90 ? 14.109 5.933 10.401 1.00 82.81 90 SER A CA 1
ATOM 674 C C . SER A 1 90 ? 13.354 7.003 11.192 1.00 82.81 90 SER A C 1
ATOM 676 O O . SER A 1 90 ? 12.699 6.693 12.182 1.00 82.81 90 SER A O 1
ATOM 678 N N . ALA A 1 91 ? 13.380 8.258 10.742 1.00 79.88 91 ALA A N 1
ATOM 679 C CA . ALA A 1 91 ? 12.693 9.373 11.382 1.00 79.88 91 ALA A CA 1
ATOM 680 C C . ALA A 1 91 ? 11.214 9.515 10.979 1.00 79.88 91 ALA A C 1
ATOM 682 O O . ALA A 1 91 ? 10.554 10.483 11.357 1.00 79.88 91 ALA A O 1
ATOM 683 N N . GLY A 1 92 ? 10.683 8.580 10.187 1.00 81.19 92 GLY A N 1
ATOM 684 C CA . GLY A 1 92 ? 9.312 8.622 9.680 1.00 81.19 92 GLY A CA 1
ATOM 685 C C . GLY A 1 92 ? 9.075 9.672 8.604 1.00 81.19 92 GLY A C 1
ATOM 686 O O . GLY A 1 92 ? 7.927 9.875 8.203 1.00 81.19 92 GLY A O 1
ATOM 687 N N . ALA A 1 93 ? 10.126 10.315 8.096 1.00 79.25 93 ALA A N 1
ATOM 688 C CA . ALA A 1 93 ? 10.004 11.234 6.983 1.00 79.25 93 ALA A CA 1
ATOM 689 C C . ALA A 1 93 ? 9.908 10.435 5.682 1.00 79.25 93 ALA A C 1
ATOM 691 O O . ALA A 1 93 ? 10.723 9.551 5.390 1.00 79.25 93 ALA A O 1
ATOM 692 N N . ARG A 1 94 ? 8.896 10.763 4.882 1.00 79.06 94 ARG A N 1
ATOM 693 C CA . ARG A 1 94 ? 8.832 10.295 3.506 1.00 79.06 94 ARG A CA 1
ATOM 694 C C . ARG A 1 94 ? 9.839 11.095 2.703 1.00 79.06 94 ARG A C 1
ATOM 696 O O . ARG A 1 94 ? 9.913 12.310 2.840 1.00 79.06 94 ARG A O 1
ATOM 703 N N . TYR A 1 95 ? 10.561 10.430 1.819 1.00 72.81 95 TYR A N 1
ATOM 704 C CA . TYR A 1 95 ? 11.441 11.141 0.917 1.00 72.81 95 TYR A CA 1
ATOM 705 C C . TYR A 1 95 ? 10.651 12.081 -0.019 1.00 72.81 95 TYR A C 1
ATOM 707 O O . TYR A 1 95 ? 9.736 11.640 -0.727 1.00 72.81 95 TYR A O 1
ATOM 715 N N . ASP A 1 96 ? 10.997 13.373 -0.004 1.00 67.81 96 ASP A N 1
ATOM 716 C CA . ASP A 1 96 ? 10.386 14.395 -0.856 1.00 67.81 96 ASP A CA 1
ATOM 717 C C . ASP A 1 96 ? 11.337 14.824 -1.975 1.00 67.81 96 ASP A C 1
ATOM 719 O O . ASP A 1 96 ? 12.375 15.452 -1.768 1.00 67.81 96 ASP A O 1
ATOM 723 N N . ALA A 1 97 ? 10.902 14.524 -3.194 1.00 59.31 97 ALA A N 1
ATOM 724 C CA . ALA A 1 97 ? 11.520 14.928 -4.441 1.00 59.31 97 ALA A CA 1
ATOM 725 C C . ALA A 1 97 ? 11.738 16.437 -4.580 1.00 59.31 97 ALA A C 1
ATOM 727 O O . ALA A 1 97 ? 12.723 16.855 -5.189 1.00 59.31 97 ALA A O 1
ATOM 728 N N . ALA A 1 98 ? 10.803 17.237 -4.064 1.00 60.66 98 ALA A N 1
ATOM 729 C CA . ALA A 1 98 ? 10.858 18.689 -4.149 1.00 60.66 98 ALA A CA 1
ATOM 730 C C . ALA A 1 98 ? 11.797 19.299 -3.095 1.00 60.66 98 ALA A C 1
ATOM 732 O O . ALA A 1 98 ? 12.260 20.424 -3.270 1.00 60.66 98 ALA A O 1
ATOM 733 N N . SER A 1 99 ? 12.115 18.553 -2.029 1.00 63.25 99 SER A N 1
ATOM 734 C CA . SER A 1 99 ? 12.895 19.036 -0.884 1.00 63.25 99 SER A CA 1
ATOM 735 C C . SER A 1 99 ? 13.940 18.015 -0.388 1.00 63.25 99 SER A C 1
ATOM 737 O O . SER A 1 99 ? 13.989 17.727 0.811 1.00 63.25 99 SER A O 1
ATOM 739 N N . PRO A 1 100 ? 14.830 17.489 -1.253 1.00 58.81 100 PRO A N 1
ATOM 740 C CA . PRO A 1 100 ? 15.695 16.348 -0.927 1.00 58.81 100 PRO A CA 1
ATOM 741 C C . PRO A 1 100 ? 16.625 16.586 0.276 1.00 58.81 100 PRO A C 1
ATOM 743 O O . PRO A 1 100 ? 16.902 15.662 1.039 1.00 58.81 100 PRO A O 1
ATOM 746 N N . GLY A 1 101 ? 17.058 17.833 0.502 1.00 58.38 101 GLY A N 1
ATOM 747 C CA . GLY A 1 101 ? 17.920 18.204 1.631 1.00 58.38 101 GLY A CA 1
ATOM 748 C C . GLY A 1 101 ? 17.246 18.152 3.010 1.00 58.38 101 GLY A C 1
ATOM 749 O O . GLY A 1 101 ? 17.946 18.202 4.016 1.00 58.38 101 GLY A O 1
ATOM 750 N N . LYS A 1 102 ? 15.910 18.048 3.081 1.00 60.12 102 LYS A N 1
ATOM 751 C CA . LYS A 1 102 ? 15.163 18.001 4.354 1.00 60.12 102 LYS A CA 1
ATOM 752 C C . LYS A 1 102 ? 14.939 16.583 4.882 1.00 60.12 102 LYS A C 1
ATOM 754 O O . LYS A 1 102 ? 14.738 16.413 6.081 1.00 60.12 102 LYS A O 1
ATOM 759 N N . THR A 1 103 ? 14.959 15.580 4.005 1.00 57.22 103 THR A N 1
ATOM 760 C CA . THR A 1 103 ? 14.518 14.209 4.325 1.00 57.22 103 THR A CA 1
ATOM 761 C C . THR A 1 103 ? 15.640 13.168 4.272 1.00 57.22 103 THR A C 1
ATOM 763 O O . THR A 1 103 ? 15.411 12.011 4.614 1.00 57.22 103 THR A O 1
ATOM 766 N N . GLY A 1 104 ? 16.854 13.561 3.867 1.00 56.69 104 GLY A N 1
ATOM 767 C CA . GLY A 1 104 ? 17.987 12.643 3.703 1.00 56.69 104 GLY A CA 1
ATOM 768 C C . GLY A 1 104 ? 17.784 11.627 2.563 1.00 56.69 104 GLY A C 1
ATOM 769 O O . GLY A 1 104 ? 16.760 11.663 1.875 1.00 56.69 104 GLY A O 1
ATOM 770 N N . PRO A 1 105 ? 18.754 10.729 2.313 1.00 59.03 105 PRO A N 1
ATOM 771 C CA . PRO A 1 105 ? 18.658 9.714 1.265 1.00 59.03 105 PRO A CA 1
ATOM 772 C C . PRO A 1 105 ? 17.717 8.571 1.687 1.00 59.03 105 PRO A C 1
ATOM 774 O O . PRO A 1 105 ? 18.144 7.589 2.284 1.00 59.03 105 PRO A O 1
ATOM 777 N N . GLY A 1 106 ? 16.427 8.686 1.367 1.00 63.66 106 GLY A N 1
ATOM 778 C CA . GLY A 1 106 ? 15.438 7.618 1.559 1.00 63.66 106 GLY A CA 1
ATOM 779 C C . GLY A 1 106 ? 15.165 6.837 0.273 1.00 63.66 106 GLY A C 1
ATOM 780 O O . GLY A 1 106 ? 15.367 7.344 -0.832 1.00 63.66 106 GLY A O 1
ATOM 781 N N . LEU A 1 107 ? 14.690 5.595 0.396 1.00 76.25 107 LEU A N 1
ATOM 782 C CA . LEU A 1 107 ? 14.101 4.880 -0.741 1.00 76.25 107 LEU A CA 1
ATOM 783 C C . LEU A 1 107 ? 12.757 5.540 -1.097 1.00 76.25 107 LEU A C 1
ATOM 785 O O . LEU A 1 107 ? 11.927 5.741 -0.210 1.00 76.25 107 LEU A O 1
ATOM 789 N N . ASN A 1 108 ? 12.523 5.882 -2.367 1.00 77.75 108 ASN A N 1
ATOM 790 C CA . ASN A 1 108 ? 11.293 6.554 -2.804 1.00 77.75 108 ASN A CA 1
ATOM 791 C C . ASN A 1 108 ? 10.246 5.595 -3.386 1.00 77.75 108 ASN A C 1
ATOM 793 O O . ASN A 1 108 ? 9.906 5.694 -4.561 1.00 77.75 108 ASN A O 1
ATOM 797 N N . PHE A 1 109 ? 9.677 4.693 -2.593 1.00 85.31 109 PHE A N 1
ATOM 798 C CA . PHE A 1 109 ? 8.564 3.862 -3.043 1.00 85.31 109 PHE A CA 1
ATOM 799 C C . PHE A 1 109 ? 7.245 4.338 -2.440 1.00 85.31 109 PHE A C 1
ATOM 801 O O . PHE A 1 109 ? 7.137 4.565 -1.239 1.00 85.31 109 PHE A O 1
ATOM 808 N N . ASN A 1 110 ? 6.221 4.499 -3.270 1.00 87.94 110 ASN A N 1
ATOM 809 C CA . ASN A 1 110 ? 4.859 4.713 -2.814 1.00 87.94 110 ASN A CA 1
ATOM 810 C C . ASN A 1 110 ? 3.849 4.150 -3.806 1.00 87.94 110 ASN A C 1
ATOM 812 O O . ASN A 1 110 ? 4.103 4.120 -5.007 1.00 87.94 110 ASN A O 1
ATOM 816 N N . VAL A 1 111 ? 2.703 3.735 -3.278 1.00 90.38 111 VAL A N 1
ATOM 817 C CA . VAL A 1 111 ? 1.506 3.324 -4.002 1.00 90.38 111 VAL A CA 1
ATOM 818 C C . VAL A 1 111 ? 0.338 4.096 -3.412 1.00 90.38 111 VAL A C 1
ATOM 820 O O . VAL A 1 111 ? 0.086 4.020 -2.208 1.00 90.38 111 VAL A O 1
ATOM 823 N N . TYR A 1 112 ? -0.380 4.844 -4.242 1.00 89.06 112 TYR A N 1
ATOM 824 C CA . TYR A 1 112 ? -1.542 5.604 -3.794 1.00 89.06 112 TYR A CA 1
ATOM 825 C C . TYR A 1 112 ? -2.625 5.675 -4.863 1.00 89.06 112 TYR A C 1
ATOM 827 O O . TYR A 1 112 ? -2.339 5.620 -6.062 1.00 89.06 112 TYR A O 1
ATOM 835 N N . LEU A 1 113 ? -3.867 5.834 -4.404 1.00 86.31 113 LEU A N 1
ATOM 836 C CA . LEU A 1 113 ? -4.958 6.302 -5.242 1.00 86.31 113 LEU A CA 1
ATOM 837 C C . LEU A 1 113 ? -5.077 7.816 -5.108 1.00 86.31 113 LEU A C 1
ATOM 839 O O . LEU A 1 113 ? -5.005 8.387 -4.011 1.00 86.31 113 LEU A O 1
ATOM 843 N N . GLY A 1 114 ? -5.268 8.464 -6.246 1.00 81.06 114 GLY A N 1
ATOM 844 C CA . GLY A 1 114 ? -5.512 9.889 -6.318 1.00 81.06 114 GLY A CA 1
ATOM 845 C C . GLY A 1 114 ? -6.652 10.225 -7.255 1.00 81.06 114 GLY A C 1
ATOM 846 O O . GLY A 1 114 ? -7.166 9.375 -7.984 1.00 81.06 114 GLY A O 1
ATOM 847 N N . GLN A 1 115 ? -7.035 11.493 -7.224 1.00 74.50 115 GLN A N 1
ATOM 848 C CA . GLN A 1 115 ? -8.008 12.063 -8.141 1.00 74.50 115 GLN A CA 1
ATOM 849 C C . GLN A 1 115 ? -7.459 13.366 -8.698 1.00 74.50 115 GLN A C 1
ATOM 851 O O . GLN A 1 115 ? -6.876 14.177 -7.969 1.00 74.50 115 GLN A O 1
ATOM 856 N N . TYR A 1 116 ? -7.619 13.553 -10.003 1.00 68.44 116 TYR A N 1
ATOM 857 C CA . TYR A 1 116 ? -7.276 14.808 -10.652 1.00 68.44 116 TYR A CA 1
ATOM 858 C C . TYR A 1 116 ? -8.528 15.675 -10.745 1.00 68.44 116 TYR A C 1
ATOM 860 O O . TYR A 1 116 ? -9.507 15.285 -11.377 1.00 68.44 116 TYR A O 1
ATOM 868 N N . GLN A 1 117 ? -8.488 16.849 -10.112 1.00 61.16 117 GLN A N 1
ATOM 869 C CA . GLN A 1 117 ? -9.656 17.725 -9.969 1.00 61.16 117 GLN A CA 1
ATOM 870 C C . GLN A 1 117 ? -10.226 18.197 -11.317 1.00 61.16 117 GLN A C 1
ATOM 872 O O . GLN A 1 117 ? -11.432 18.333 -11.449 1.00 61.16 117 GLN A O 1
ATOM 877 N N . SER A 1 118 ? -9.390 18.421 -12.338 1.00 57.75 118 SER A N 1
ATOM 878 C CA . SER A 1 118 ? -9.837 19.054 -13.591 1.00 57.75 118 SER A CA 1
ATOM 879 C C . SER A 1 118 ? -10.391 18.109 -14.659 1.00 57.75 118 SER A C 1
ATOM 881 O O . SER A 1 118 ? -10.672 18.555 -15.769 1.00 57.75 118 SER A O 1
ATOM 883 N N . ARG A 1 119 ? -10.471 16.802 -14.397 1.00 55.78 119 ARG A N 1
ATOM 884 C CA . ARG A 1 119 ? -10.769 15.816 -15.450 1.00 55.78 119 ARG A CA 1
ATOM 885 C C . ARG A 1 119 ? -11.640 14.650 -14.979 1.00 55.78 119 ARG A C 1
ATOM 887 O O . ARG A 1 119 ? -11.673 13.638 -15.673 1.00 55.78 119 ARG A O 1
ATOM 894 N N . ASP A 1 120 ? -12.271 14.770 -13.808 1.00 63.97 120 ASP A N 1
ATOM 895 C CA . ASP A 1 120 ? -13.142 13.742 -13.224 1.00 63.97 120 ASP A CA 1
ATOM 896 C C . ASP A 1 120 ? -12.568 12.330 -13.391 1.00 63.97 120 ASP A C 1
ATOM 898 O O . ASP A 1 120 ? -13.237 11.435 -13.883 1.00 63.97 120 ASP A O 1
ATOM 902 N N . TYR A 1 121 ? -11.287 12.117 -13.071 1.00 70.06 121 TYR A N 1
ATOM 903 C CA . TYR A 1 121 ? -10.700 10.779 -13.124 1.00 70.06 121 TYR A CA 1
ATOM 904 C C . TYR A 1 121 ? -9.924 10.467 -11.860 1.00 70.06 121 TYR A C 1
ATOM 906 O O . TYR A 1 121 ? -9.184 11.290 -11.309 1.00 70.06 121 TYR A O 1
ATOM 914 N N . MET A 1 122 ? -10.088 9.223 -11.430 1.00 76.56 122 MET A N 1
ATOM 915 C CA . MET A 1 122 ? -9.260 8.612 -10.411 1.00 76.56 122 MET A CA 1
ATOM 916 C C . MET A 1 122 ? -8.092 7.890 -11.075 1.00 76.56 122 MET A C 1
ATOM 918 O O . MET A 1 122 ? -8.174 7.455 -12.225 1.00 76.56 122 MET A O 1
ATOM 922 N N . PHE A 1 123 ? -6.992 7.750 -10.355 1.00 82.56 123 PHE A N 1
ATOM 923 C CA . PHE A 1 123 ? -5.811 7.062 -10.850 1.00 82.56 123 PHE A CA 1
ATOM 924 C C . PHE A 1 123 ? -5.114 6.304 -9.729 1.00 82.56 123 PHE A C 1
ATOM 926 O O . PHE A 1 123 ? -5.202 6.676 -8.558 1.00 82.56 123 PHE A O 1
ATOM 933 N N . VAL A 1 124 ? -4.398 5.250 -10.108 1.00 85.19 124 VAL A N 1
ATOM 934 C CA . VAL A 1 124 ? -3.458 4.553 -9.233 1.00 85.19 124 VAL A CA 1
ATOM 935 C C . VAL A 1 124 ? -2.058 4.865 -9.723 1.00 85.19 124 VAL A C 1
ATOM 937 O O . VAL A 1 124 ? -1.762 4.734 -10.913 1.00 85.19 124 VAL A O 1
ATOM 940 N N . THR A 1 125 ? -1.201 5.281 -8.802 1.00 87.44 125 THR A N 1
ATOM 941 C CA . THR A 1 125 ? 0.188 5.616 -9.093 1.00 87.44 125 THR A CA 1
ATOM 942 C C . THR A 1 125 ? 1.115 4.793 -8.221 1.00 87.44 125 THR A C 1
ATOM 944 O O . THR A 1 125 ? 0.852 4.588 -7.037 1.00 87.44 125 THR A O 1
ATOM 947 N N . SER A 1 126 ? 2.232 4.376 -8.810 1.00 86.50 126 SER A N 1
ATOM 948 C CA . SER A 1 126 ? 3.384 3.850 -8.095 1.00 86.50 126 SER A CA 1
ATOM 949 C C . SER A 1 126 ? 4.645 4.624 -8.478 1.00 86.50 126 SER A C 1
ATOM 951 O O . SER A 1 126 ? 4.857 4.900 -9.661 1.00 86.50 126 SER A O 1
ATOM 953 N N . SER A 1 127 ? 5.472 5.003 -7.501 1.00 83.62 127 SER A N 1
ATOM 954 C CA . SER A 1 127 ? 6.841 5.457 -7.776 1.00 83.62 127 SER A CA 1
ATOM 955 C C . SER A 1 127 ? 7.809 4.279 -7.887 1.00 83.62 127 SER A C 1
ATOM 957 O O . SER A 1 127 ? 7.509 3.173 -7.443 1.00 83.62 127 SER A O 1
ATOM 959 N N . LEU A 1 128 ? 8.974 4.511 -8.489 1.00 75.06 128 LEU A N 1
ATOM 960 C CA . LEU A 1 128 ? 10.018 3.492 -8.608 1.00 75.06 128 LEU A CA 1
ATOM 961 C C . LEU A 1 128 ? 10.852 3.358 -7.335 1.00 75.06 128 LEU A C 1
ATOM 963 O O . LEU A 1 128 ? 11.033 4.318 -6.597 1.00 75.06 128 LEU A O 1
ATOM 967 N N . PHE A 1 129 ? 11.428 2.176 -7.129 1.00 76.38 129 PHE A N 1
ATOM 968 C CA . PHE A 1 129 ? 12.392 1.901 -6.066 1.00 76.38 129 PHE A CA 1
ATOM 969 C C . PHE A 1 129 ? 13.723 2.599 -6.358 1.00 76.38 129 PHE A C 1
ATOM 971 O O . PHE A 1 129 ? 14.664 1.994 -6.860 1.00 76.38 129 PHE A O 1
ATOM 978 N N . GLU A 1 130 ? 13.792 3.896 -6.092 1.00 75.44 130 GLU A N 1
ATOM 979 C CA . GLU A 1 130 ? 14.972 4.703 -6.375 1.00 75.44 130 GLU A CA 1
ATOM 980 C C . GLU A 1 130 ? 15.433 5.426 -5.108 1.00 75.44 130 GLU A C 1
ATOM 982 O O . GLU A 1 130 ? 14.652 6.113 -4.444 1.00 75.44 130 GLU A O 1
ATOM 987 N N . ARG A 1 131 ? 16.719 5.267 -4.777 1.00 74.31 131 ARG A N 1
ATOM 988 C CA . ARG A 1 131 ? 17.421 6.073 -3.777 1.00 74.31 131 ARG A CA 1
ATOM 989 C C . ARG A 1 131 ? 18.418 6.978 -4.504 1.00 74.31 131 ARG A C 1
ATOM 991 O O . ARG A 1 131 ? 19.295 6.467 -5.191 1.00 74.31 131 ARG A O 1
ATOM 998 N N . PRO A 1 132 ? 18.291 8.304 -4.450 1.00 65.12 132 PRO A N 1
ATOM 999 C CA . PRO A 1 132 ? 19.209 9.192 -5.162 1.00 65.12 132 PRO A CA 1
ATOM 1000 C C . PRO A 1 132 ? 20.626 9.166 -4.563 1.00 65.12 132 PRO A C 1
ATOM 1002 O O . PRO A 1 132 ? 20.777 9.167 -3.344 1.00 65.12 132 PRO A O 1
ATOM 1005 N N . GLN A 1 133 ? 21.669 9.180 -5.411 1.00 62.12 133 GLN A N 1
ATOM 1006 C CA . GLN A 1 133 ? 23.075 9.313 -4.964 1.00 62.12 133 GLN A CA 1
ATOM 1007 C C . GLN A 1 133 ? 23.421 10.740 -4.503 1.00 62.12 133 GLN A C 1
ATOM 1009 O O . GLN A 1 133 ? 24.342 10.929 -3.714 1.00 62.12 133 GLN A O 1
ATOM 1014 N N . LYS A 1 134 ? 22.716 11.749 -5.030 1.00 61.81 134 LYS A N 1
ATOM 1015 C CA . LYS A 1 134 ? 22.859 13.196 -4.759 1.00 61.81 134 LYS A CA 1
ATOM 1016 C C . LYS A 1 134 ? 21.477 13.851 -4.896 1.00 61.81 134 LYS A C 1
ATOM 1018 O O . LYS A 1 134 ? 20.597 13.194 -5.437 1.00 61.81 134 LYS A O 1
ATOM 1023 N N . ASN A 1 135 ? 21.289 15.104 -4.454 1.00 57.56 135 ASN A N 1
ATOM 1024 C CA . ASN A 1 135 ? 20.037 15.906 -4.484 1.00 57.56 135 ASN A CA 1
ATOM 1025 C C . ASN A 1 135 ? 19.382 16.064 -5.887 1.00 57.56 135 ASN A C 1
ATOM 1027 O O . ASN A 1 135 ? 19.207 17.172 -6.384 1.00 57.56 135 ASN A O 1
ATOM 1031 N N . LEU A 1 136 ? 19.044 14.965 -6.554 1.00 54.22 136 LEU A N 1
ATOM 1032 C CA . LEU A 1 136 ? 18.434 14.900 -7.874 1.00 54.22 136 LEU A CA 1
ATOM 1033 C C . LEU A 1 136 ? 16.920 14.735 -7.736 1.00 54.22 136 LEU A C 1
ATOM 1035 O O . LEU A 1 136 ? 16.487 14.054 -6.806 1.00 54.22 136 LEU A O 1
ATOM 1039 N N . PRO A 1 137 ? 16.120 15.267 -8.683 1.00 54.50 137 PRO A N 1
ATOM 1040 C CA . PRO A 1 137 ? 14.687 15.017 -8.749 1.00 54.50 137 PRO A CA 1
ATOM 1041 C C . PRO A 1 137 ? 14.447 13.501 -8.942 1.00 54.50 137 PRO A C 1
ATOM 1043 O O . PRO A 1 137 ? 14.787 12.940 -9.991 1.00 54.50 137 PRO A O 1
ATOM 1046 N N . PRO A 1 138 ? 13.881 12.819 -7.940 1.00 54.22 138 PRO A N 1
ATOM 1047 C CA . PRO A 1 138 ? 13.991 11.381 -7.740 1.00 54.22 138 PRO A CA 1
ATOM 1048 C C . PRO A 1 138 ? 12.696 10.600 -7.960 1.00 54.22 138 PRO A C 1
ATOM 1050 O O . PRO A 1 138 ? 12.490 9.551 -7.355 1.00 54.22 138 PRO A O 1
ATOM 1053 N N . ALA A 1 139 ? 11.767 11.126 -8.753 1.00 62.47 139 ALA A N 1
ATOM 1054 C CA . ALA A 1 139 ? 10.456 10.510 -8.863 1.00 62.47 139 ALA A CA 1
ATOM 1055 C C . ALA A 1 139 ? 10.049 10.301 -10.318 1.00 62.47 139 ALA A C 1
ATOM 1057 O O . ALA A 1 139 ? 9.584 11.217 -10.995 1.00 62.47 139 ALA A O 1
ATOM 1058 N N . ARG A 1 140 ? 10.182 9.055 -10.776 1.00 72.00 140 ARG A N 1
ATOM 1059 C CA . ARG A 1 140 ? 9.369 8.534 -11.871 1.00 72.00 140 ARG A CA 1
ATOM 1060 C C . ARG A 1 140 ? 8.144 7.855 -11.289 1.00 72.00 140 ARG A C 1
ATOM 1062 O O . ARG A 1 140 ? 8.241 7.092 -10.331 1.00 72.00 140 ARG A O 1
ATOM 1069 N N . TYR A 1 141 ? 7.006 8.145 -11.897 1.00 80.81 141 TYR A N 1
ATOM 1070 C CA . TYR A 1 141 ? 5.727 7.569 -11.533 1.00 80.81 141 TYR A CA 1
ATOM 1071 C C . TYR A 1 141 ? 5.207 6.760 -12.708 1.00 80.81 141 TYR A C 1
ATOM 1073 O O . TYR A 1 141 ? 5.144 7.260 -13.830 1.00 80.81 141 TYR A O 1
ATOM 1081 N N . ILE A 1 142 ? 4.794 5.530 -12.438 1.00 85.50 142 ILE A N 1
ATOM 1082 C CA . ILE A 1 142 ? 3.945 4.774 -13.348 1.00 85.50 142 ILE A CA 1
ATOM 1083 C C . ILE A 1 142 ? 2.519 4.974 -12.848 1.00 85.50 142 ILE A C 1
ATOM 1085 O O . ILE A 1 142 ? 2.226 4.731 -11.679 1.00 85.50 142 ILE A O 1
ATOM 1089 N N . THR A 1 143 ? 1.651 5.471 -13.723 1.00 87.94 143 THR A N 1
ATOM 1090 C CA . THR A 1 143 ? 0.267 5.808 -13.383 1.00 87.94 143 THR A CA 1
ATOM 1091 C C . THR A 1 143 ? -0.677 5.123 -14.351 1.00 87.94 143 THR A C 1
ATOM 1093 O O . THR A 1 143 ? -0.445 5.142 -15.557 1.00 87.94 143 THR A O 1
ATOM 1096 N N . SER A 1 144 ? -1.752 4.550 -13.821 1.00 86.12 144 SER A N 1
ATOM 1097 C CA . SER A 1 144 ? -2.886 4.070 -14.603 1.00 86.12 144 SER A CA 1
ATOM 1098 C C . SER A 1 144 ? -4.126 4.850 -14.196 1.00 86.12 144 SER A C 1
ATOM 1100 O O . SER A 1 144 ? -4.433 4.954 -13.007 1.00 86.12 144 SER A O 1
ATOM 1102 N N . ALA A 1 145 ? -4.852 5.389 -15.173 1.00 81.31 145 ALA A N 1
ATOM 1103 C CA . ALA A 1 145 ? -6.178 5.933 -14.919 1.00 81.31 145 ALA A CA 1
ATOM 1104 C C . ALA A 1 145 ? -7.154 4.789 -14.608 1.00 81.31 145 ALA A C 1
ATOM 1106 O O . ALA A 1 145 ? -7.054 3.700 -15.179 1.00 81.31 145 ALA A O 1
ATOM 1107 N N . LEU A 1 146 ? -8.100 5.045 -13.711 1.00 75.44 146 LEU A N 1
ATOM 1108 C CA . LEU A 1 146 ? -9.296 4.227 -13.563 1.00 75.44 146 LEU A CA 1
ATOM 1109 C C . LEU A 1 146 ? -10.245 4.618 -14.712 1.00 75.44 146 LEU A C 1
ATOM 1111 O O . LEU A 1 146 ? -10.517 5.809 -14.884 1.00 75.44 146 LEU A O 1
ATOM 1115 N N . PRO A 1 147 ? -10.685 3.669 -15.557 1.00 61.62 147 PRO A N 1
ATOM 1116 C CA . PRO A 1 147 ? -11.446 3.972 -16.758 1.00 61.62 147 PRO A CA 1
ATOM 1117 C C . PRO A 1 147 ? -12.775 4.641 -16.394 1.00 61.62 147 PRO A C 1
ATOM 1119 O O . PRO A 1 147 ? -13.653 4.025 -15.803 1.00 61.62 147 PRO A O 1
ATOM 1122 N N . ALA A 1 148 ? -12.930 5.902 -16.802 1.00 54.44 148 ALA A N 1
ATOM 1123 C CA . ALA A 1 148 ? -14.131 6.707 -16.566 1.00 54.44 148 ALA A CA 1
ATOM 1124 C C . ALA A 1 148 ? -15.375 6.210 -17.332 1.00 54.44 148 ALA A C 1
ATOM 1126 O O . ALA A 1 148 ? -16.500 6.564 -16.986 1.00 54.44 148 ALA A O 1
ATOM 1127 N N . LYS A 1 149 ? -15.180 5.423 -18.402 1.00 52.44 149 LYS A N 1
ATOM 1128 C CA . LYS A 1 149 ? -16.254 5.016 -19.324 1.00 52.44 149 LYS A CA 1
ATOM 1129 C C . LYS A 1 149 ? -17.124 3.870 -18.796 1.00 52.44 149 LYS A C 1
ATOM 1131 O O . LYS A 1 149 ? -18.296 3.818 -19.145 1.00 52.44 149 LYS A O 1
ATOM 1136 N N . ASP A 1 150 ? -16.597 3.028 -17.907 1.00 54.69 150 ASP A N 1
ATOM 1137 C CA . ASP A 1 150 ? -17.368 1.977 -17.238 1.00 54.69 150 ASP A CA 1
ATOM 1138 C C . ASP A 1 150 ? -17.744 2.427 -15.825 1.00 54.69 150 ASP A C 1
ATOM 1140 O O . ASP A 1 150 ? -17.122 2.028 -14.840 1.00 54.69 150 ASP A O 1
ATOM 1144 N N . LYS A 1 151 ? -18.814 3.224 -15.701 1.00 53.97 151 LYS A N 1
ATOM 1145 C CA . LYS A 1 151 ? -19.408 3.572 -14.391 1.00 53.97 151 LYS A CA 1
ATOM 1146 C C . LYS A 1 151 ? -19.772 2.332 -13.552 1.00 53.97 151 LYS A C 1
ATOM 1148 O O . LYS A 1 151 ? -19.896 2.424 -12.340 1.00 53.97 151 LYS A O 1
ATOM 1153 N N . ALA A 1 152 ? -19.923 1.163 -14.178 1.00 48.81 152 ALA A N 1
ATOM 1154 C CA . ALA A 1 152 ? -20.137 -0.108 -13.488 1.00 48.81 152 ALA A CA 1
ATOM 1155 C C . ALA A 1 152 ? -18.883 -0.641 -12.758 1.00 48.81 152 ALA A C 1
ATOM 1157 O O . ALA A 1 152 ? -19.025 -1.415 -11.818 1.00 48.81 152 ALA A O 1
ATOM 1158 N N . ASN A 1 153 ? -17.675 -0.220 -13.157 1.00 55.59 153 ASN A N 1
ATOM 1159 C CA . ASN A 1 153 ? -16.397 -0.567 -12.517 1.00 55.59 153 ASN A CA 1
ATOM 1160 C C . ASN A 1 153 ? -15.803 0.621 -11.720 1.00 55.59 153 ASN A C 1
ATOM 1162 O O . ASN A 1 153 ? -14.623 0.599 -11.363 1.00 55.59 153 ASN A O 1
ATOM 1166 N N . SER A 1 154 ? -16.574 1.690 -11.481 1.00 69.88 154 SER A N 1
ATOM 1167 C CA . SER A 1 154 ? -16.094 2.850 -10.726 1.00 69.88 15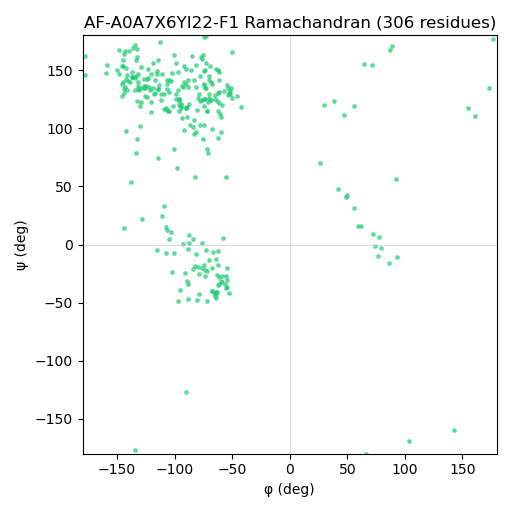4 SER A CA 1
ATOM 1168 C C . SER A 1 154 ? -16.026 2.538 -9.234 1.00 69.88 154 SER A C 1
ATOM 1170 O O . SER A 1 154 ? -16.977 1.989 -8.682 1.00 69.88 154 SER A O 1
ATOM 1172 N N . VAL A 1 155 ? -14.952 2.969 -8.575 1.00 76.50 155 VAL A N 1
ATOM 1173 C CA . VAL A 1 155 ? -14.863 2.938 -7.112 1.00 76.50 155 VAL A CA 1
ATOM 1174 C C . VAL A 1 155 ? -15.909 3.887 -6.520 1.00 76.50 155 VAL A C 1
ATOM 1176 O O . VAL A 1 155 ? -15.985 5.053 -6.925 1.00 76.50 155 VAL A O 1
ATOM 1179 N N . LYS A 1 156 ? -16.709 3.390 -5.573 1.00 81.50 156 LYS A N 1
ATOM 1180 C CA . LYS A 1 156 ? -17.749 4.161 -4.882 1.00 81.50 156 LYS A CA 1
ATOM 1181 C C . LYS A 1 156 ? -17.443 4.297 -3.398 1.00 81.50 156 LYS A C 1
ATOM 1183 O O . LYS A 1 156 ? -16.864 3.401 -2.780 1.00 81.50 156 LYS A O 1
ATOM 1188 N N . ALA A 1 157 ? -17.883 5.411 -2.822 1.00 85.25 157 ALA A N 1
ATOM 1189 C CA . ALA A 1 157 ? -17.779 5.653 -1.393 1.00 85.25 157 ALA A CA 1
ATOM 1190 C C . ALA A 1 157 ? -18.470 4.530 -0.604 1.00 85.25 157 ALA A C 1
ATOM 1192 O O . ALA A 1 157 ? -19.601 4.152 -0.907 1.00 85.25 157 ALA A O 1
ATOM 1193 N N . GLY A 1 158 ? -17.794 4.001 0.414 1.00 87.31 158 GLY A N 1
ATOM 1194 C CA . GLY A 1 158 ? -18.331 2.969 1.305 1.00 87.31 158 GLY A CA 1
ATOM 1195 C C . GLY A 1 158 ? -18.367 1.551 0.721 1.00 87.31 158 GLY A C 1
ATOM 1196 O O . GLY A 1 158 ? -18.562 0.597 1.475 1.00 87.31 158 GLY A O 1
ATOM 1197 N N . GLU A 1 159 ? -18.119 1.368 -0.581 1.00 91.56 159 GLU A N 1
ATOM 1198 C CA . GLU A 1 159 ? -17.967 0.037 -1.172 1.00 91.56 159 GLU A CA 1
ATOM 1199 C C . GLU A 1 159 ? -16.580 -0.542 -0.862 1.00 91.56 159 GLU A C 1
ATOM 1201 O O . GLU A 1 159 ? -15.582 0.175 -0.745 1.00 91.56 159 GLU A O 1
ATOM 1206 N N . TRP A 1 160 ? -16.521 -1.862 -0.671 1.00 93.62 160 TRP A N 1
ATOM 1207 C CA . TRP A 1 160 ? -15.281 -2.571 -0.368 1.00 93.62 160 TRP A CA 1
ATOM 1208 C C . TRP A 1 160 ? -14.653 -3.126 -1.638 1.00 93.62 160 TRP A C 1
ATOM 1210 O O . TRP A 1 160 ? -15.171 -4.084 -2.210 1.00 93.62 160 TRP A O 1
ATOM 1220 N N . HIS A 1 161 ? -13.453 -2.668 -1.969 1.00 92.75 161 HIS A N 1
ATOM 1221 C CA . HIS A 1 161 ? -12.690 -3.068 -3.150 1.00 92.75 161 HIS A CA 1
ATOM 1222 C C . HIS A 1 161 ? -11.407 -3.819 -2.783 1.00 92.75 161 HIS A C 1
ATOM 1224 O O . HIS A 1 161 ? -10.914 -3.743 -1.651 1.00 92.75 161 HIS A O 1
ATOM 1230 N N . THR A 1 162 ? -10.873 -4.591 -3.731 1.00 94.31 162 THR A N 1
ATOM 1231 C CA . THR A 1 162 ? -9.493 -5.087 -3.654 1.00 94.31 162 THR A CA 1
ATOM 1232 C C . THR A 1 162 ? -8.604 -4.344 -4.636 1.00 94.31 162 THR A C 1
ATOM 1234 O O . THR A 1 162 ? -8.983 -4.116 -5.777 1.00 94.31 162 THR A O 1
ATOM 1237 N N . MET A 1 163 ? -7.396 -3.979 -4.218 1.00 93.19 163 MET A N 1
ATOM 1238 C CA . MET A 1 163 ? -6.373 -3.439 -5.115 1.00 93.19 163 MET A CA 1
ATOM 1239 C C . MET A 1 163 ? -5.123 -4.294 -5.023 1.00 93.19 163 MET A C 1
ATOM 1241 O O . MET A 1 163 ? -4.765 -4.739 -3.932 1.00 93.19 163 MET A O 1
ATOM 1245 N N . ALA A 1 164 ? -4.445 -4.482 -6.154 1.00 96.19 164 ALA A N 1
ATOM 1246 C CA . ALA A 1 164 ? -3.105 -5.043 -6.170 1.00 96.19 164 ALA A CA 1
ATOM 1247 C C . ALA A 1 164 ? -2.165 -4.235 -7.063 1.00 96.19 164 ALA A C 1
ATOM 1249 O O . ALA A 1 164 ? -2.563 -3.725 -8.112 1.00 96.19 164 ALA A O 1
ATOM 1250 N N . VAL A 1 165 ? -0.901 -4.152 -6.659 1.00 96.69 165 VAL A N 1
ATOM 1251 C CA . VAL A 1 165 ? 0.187 -3.621 -7.481 1.00 96.69 165 VAL A CA 1
ATOM 1252 C C . VAL A 1 165 ? 1.329 -4.619 -7.452 1.00 96.69 165 VAL A C 1
ATOM 1254 O O . VAL A 1 165 ? 1.870 -4.915 -6.388 1.00 96.69 165 VAL A O 1
ATOM 1257 N N . THR A 1 166 ? 1.687 -5.142 -8.619 1.00 96.62 166 THR A N 1
ATOM 1258 C CA . THR A 1 166 ? 2.813 -6.069 -8.786 1.00 96.62 166 THR A CA 1
ATOM 1259 C C . THR A 1 166 ? 3.980 -5.332 -9.418 1.00 96.62 166 THR A C 1
ATOM 1261 O O . THR A 1 166 ? 3.759 -4.568 -10.361 1.00 96.62 166 THR A O 1
ATOM 1264 N N . TRP A 1 167 ? 5.205 -5.622 -8.995 1.00 93.75 167 TRP A N 1
ATOM 1265 C CA . TRP A 1 167 ? 6.415 -5.129 -9.646 1.00 93.75 167 TRP A CA 1
ATOM 1266 C C . TRP A 1 167 ? 7.425 -6.249 -9.881 1.00 93.75 167 TRP A C 1
ATOM 1268 O O . TRP A 1 167 ? 7.529 -7.196 -9.099 1.00 93.75 167 TRP A O 1
ATOM 1278 N N . ARG A 1 168 ? 8.173 -6.131 -10.978 1.00 92.62 168 ARG A N 1
ATOM 1279 C CA . ARG A 1 168 ? 9.281 -7.023 -11.325 1.00 92.62 168 ARG A CA 1
ATOM 1280 C C . ARG A 1 168 ? 10.370 -6.238 -12.038 1.00 92.62 168 ARG A C 1
ATOM 1282 O O . ARG A 1 168 ? 10.085 -5.585 -13.041 1.00 92.62 168 ARG A O 1
ATOM 1289 N N . LEU A 1 169 ? 11.606 -6.339 -11.569 1.00 88.81 169 LEU A N 1
ATOM 1290 C CA . LEU A 1 169 ? 12.770 -5.843 -12.292 1.00 88.81 169 LEU A CA 1
ATOM 1291 C C . LEU A 1 169 ? 13.078 -6.798 -13.449 1.00 88.81 169 LEU A C 1
ATOM 1293 O O . LEU A 1 169 ? 13.336 -7.980 -13.241 1.00 88.81 169 LEU A O 1
ATOM 1297 N N . THR A 1 170 ? 13.028 -6.293 -14.676 1.00 85.94 170 THR A N 1
ATOM 1298 C CA . THR A 1 170 ? 13.344 -7.033 -15.904 1.00 85.94 170 THR A CA 1
ATOM 1299 C C . THR A 1 170 ? 14.270 -6.170 -16.749 1.00 85.94 170 THR A C 1
ATOM 1301 O O . THR A 1 170 ? 13.919 -5.037 -17.062 1.00 85.94 170 THR A O 1
ATOM 1304 N N . ASN A 1 171 ? 15.452 -6.680 -17.108 1.00 86.00 171 ASN A N 1
ATOM 1305 C CA . ASN A 1 171 ? 16.425 -5.982 -17.965 1.00 86.00 171 ASN A CA 1
ATOM 1306 C C . ASN A 1 171 ? 16.726 -4.533 -17.514 1.00 86.00 171 ASN A C 1
ATOM 1308 O O . ASN A 1 171 ? 16.750 -3.613 -18.326 1.00 86.00 171 ASN A O 1
ATOM 1312 N N . GLY A 1 172 ? 16.896 -4.311 -16.205 1.00 82.12 172 GLY A N 1
ATOM 1313 C CA . GLY A 1 172 ? 17.190 -2.981 -15.651 1.00 82.12 172 GLY A CA 1
ATOM 1314 C C . GLY A 1 172 ? 15.990 -2.028 -15.548 1.00 82.12 172 GLY A C 1
ATOM 1315 O O . GLY A 1 172 ? 16.173 -0.865 -15.187 1.00 82.12 172 GLY A O 1
ATOM 1316 N N . ALA A 1 173 ? 14.770 -2.498 -15.827 1.00 86.31 173 ALA A N 1
ATOM 1317 C CA . ALA A 1 173 ? 13.542 -1.722 -15.695 1.00 86.31 173 ALA A CA 1
ATOM 1318 C C . ALA A 1 173 ? 12.509 -2.398 -14.793 1.00 86.31 173 ALA A C 1
ATOM 1320 O O . ALA A 1 173 ? 12.243 -3.595 -14.911 1.00 86.31 173 ALA A O 1
ATOM 1321 N N . HIS A 1 174 ? 11.869 -1.620 -13.920 1.00 88.38 174 HIS A N 1
ATOM 1322 C CA . HIS A 1 174 ? 10.708 -2.102 -13.179 1.00 88.38 174 HIS A CA 1
ATOM 1323 C C . HIS A 1 174 ? 9.509 -2.122 -14.098 1.00 88.38 174 HIS A C 1
ATOM 1325 O O . HIS A 1 174 ? 9.136 -1.108 -14.685 1.00 88.38 174 HIS A O 1
ATOM 1331 N N . VAL A 1 175 ? 8.889 -3.287 -14.200 1.00 91.88 175 VAL A N 1
ATOM 1332 C CA . VAL A 1 175 ? 7.575 -3.468 -14.798 1.00 91.88 175 VAL A CA 1
ATOM 1333 C C . VAL A 1 175 ? 6.559 -3.470 -13.669 1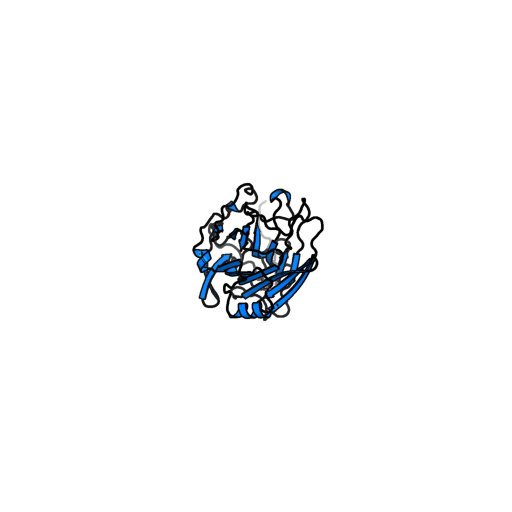.00 91.88 175 VAL A C 1
ATOM 1335 O O . VAL A 1 175 ? 6.622 -4.336 -12.800 1.00 91.88 175 VAL A O 1
ATOM 1338 N N . VAL A 1 176 ? 5.619 -2.527 -13.696 1.00 93.69 176 VAL A N 1
ATOM 1339 C CA . VAL A 1 176 ? 4.554 -2.390 -12.697 1.00 93.69 176 VAL A CA 1
ATOM 1340 C C . VAL A 1 176 ? 3.206 -2.657 -13.352 1.00 93.69 176 VAL A C 1
ATOM 1342 O O . VAL A 1 176 ? 2.928 -2.137 -14.432 1.00 93.69 176 VAL A O 1
ATOM 1345 N N . THR A 1 177 ? 2.368 -3.460 -12.700 1.00 95.12 177 THR A N 1
ATOM 1346 C CA . THR A 1 177 ? 0.997 -3.749 -13.146 1.00 95.12 177 THR A CA 1
ATOM 1347 C C . THR A 1 177 ? 0.018 -3.460 -12.017 1.00 95.12 177 THR A C 1
ATOM 1349 O O . THR A 1 177 ? 0.263 -3.847 -10.874 1.00 95.12 177 THR A O 1
ATOM 1352 N N . PHE A 1 178 ? -1.075 -2.776 -12.346 1.00 94.31 178 PHE A N 1
ATOM 1353 C CA . PHE A 1 178 ? -2.126 -2.378 -11.415 1.00 94.31 178 PHE A CA 1
ATOM 1354 C C . PHE A 1 178 ? -3.371 -3.230 -11.622 1.00 94.31 178 PHE A C 1
ATOM 1356 O O . PHE A 1 178 ? -3.749 -3.511 -12.763 1.00 94.31 178 PHE A O 1
ATOM 1363 N N . TYR A 1 179 ? -4.034 -3.573 -10.524 1.00 93.56 179 TYR A N 1
ATOM 1364 C CA . TYR A 1 179 ? -5.268 -4.344 -10.511 1.00 93.56 179 TYR A CA 1
ATOM 1365 C C . TYR A 1 179 ? -6.286 -3.711 -9.569 1.00 93.56 179 TYR A C 1
ATOM 1367 O O . TYR A 1 179 ? -5.919 -3.250 -8.486 1.00 93.56 179 TYR A O 1
ATOM 1375 N N . LEU A 1 180 ? -7.558 -3.756 -9.955 1.00 91.62 180 LEU A N 1
ATOM 1376 C CA . LEU A 1 180 ? -8.701 -3.415 -9.113 1.00 91.62 180 LEU A CA 1
ATOM 1377 C C . LEU A 1 180 ? -9.734 -4.537 -9.226 1.00 91.62 180 LEU A C 1
ATOM 1379 O O . LEU A 1 180 ? -10.020 -5.009 -10.325 1.00 91.62 180 LEU A O 1
ATOM 1383 N N . ASP A 1 181 ? -10.248 -4.997 -8.089 1.00 92.06 181 ASP A N 1
ATOM 1384 C CA . ASP A 1 181 ? -11.256 -6.056 -7.979 1.00 92.06 181 ASP A CA 1
ATOM 1385 C C . ASP A 1 181 ? -10.909 -7.310 -8.798 1.00 92.06 181 ASP A C 1
ATOM 1387 O O . ASP A 1 181 ? -11.743 -7.929 -9.460 1.00 92.06 181 ASP A O 1
ATOM 1391 N N . GLY A 1 182 ? -9.625 -7.681 -8.769 1.00 92.00 182 GLY A N 1
ATOM 1392 C CA . GLY A 1 182 ? -9.095 -8.851 -9.469 1.00 92.00 182 GLY A CA 1
ATOM 1393 C C . GLY A 1 182 ? -8.845 -8.660 -10.969 1.00 92.00 182 GLY A C 1
ATOM 1394 O O . GLY A 1 182 ? -8.330 -9.575 -11.605 1.00 92.00 182 GLY A O 1
ATOM 1395 N N . LYS A 1 183 ? -9.172 -7.498 -11.547 1.00 91.44 183 LYS A N 1
ATOM 1396 C CA . LYS A 1 183 ? -8.982 -7.199 -12.974 1.00 91.44 183 LYS A CA 1
ATOM 1397 C C . LYS A 1 183 ? -7.768 -6.304 -13.192 1.00 91.44 183 LYS A C 1
ATOM 1399 O O . LYS A 1 183 ? -7.526 -5.373 -12.426 1.00 91.44 183 LYS A O 1
ATOM 1404 N N . ARG A 1 184 ? -7.010 -6.566 -14.259 1.00 92.06 184 ARG A N 1
ATOM 1405 C CA . ARG A 1 184 ? -5.865 -5.739 -14.661 1.00 92.06 184 ARG A CA 1
ATOM 1406 C C . ARG A 1 184 ? -6.350 -4.387 -15.192 1.00 92.06 184 ARG A C 1
ATOM 1408 O O . ARG A 1 184 ? -7.138 -4.344 -16.129 1.00 92.06 184 ARG A O 1
ATOM 1415 N N . MET A 1 185 ? -5.829 -3.301 -14.627 1.00 88.56 185 MET A N 1
ATOM 1416 C CA . MET A 1 185 ? -6.168 -1.921 -15.001 1.00 88.56 185 MET A CA 1
ATOM 1417 C C . MET A 1 185 ? -5.180 -1.330 -16.001 1.00 88.56 185 MET A C 1
ATOM 1419 O O . MET A 1 185 ? -5.559 -0.600 -16.910 1.00 88.56 185 MET A O 1
ATOM 1423 N N . GLY A 1 186 ? -3.897 -1.640 -15.822 1.00 88.44 186 GLY A N 1
ATOM 1424 C CA . GLY A 1 186 ? -2.832 -1.074 -16.632 1.00 88.44 186 GLY A CA 1
ATOM 1425 C C . GLY A 1 186 ? -1.472 -1.630 -16.251 1.00 88.44 186 GLY A C 1
ATOM 1426 O O . GLY A 1 186 ? -1.288 -2.206 -15.176 1.00 88.44 186 GLY A O 1
ATOM 1427 N N . ARG A 1 187 ? -0.514 -1.455 -17.156 1.00 91.88 187 ARG A N 1
ATOM 1428 C CA . ARG A 1 187 ? 0.874 -1.883 -17.002 1.00 91.88 187 ARG A CA 1
ATOM 1429 C C . ARG A 1 187 ? 1.786 -0.794 -17.541 1.00 91.88 187 ARG A C 1
ATOM 1431 O O . ARG A 1 187 ? 1.508 -0.225 -18.591 1.00 91.88 187 ARG A O 1
ATOM 1438 N N . GLY A 1 188 ? 2.886 -0.545 -16.849 1.00 90.25 188 GLY A N 1
ATOM 1439 C CA . GLY A 1 188 ? 3.947 0.328 -17.332 1.00 90.25 188 GLY A CA 1
ATOM 1440 C C . GLY A 1 188 ? 5.317 -0.237 -17.007 1.00 90.25 188 GLY A C 1
ATOM 1441 O O . GLY A 1 188 ? 5.454 -1.170 -16.215 1.00 90.25 188 GLY A O 1
ATOM 1442 N N . SER A 1 189 ? 6.337 0.328 -17.639 1.00 89.06 189 SER A N 1
ATOM 1443 C CA . SER A 1 189 ? 7.725 0.009 -17.342 1.00 89.06 189 SER A CA 1
ATOM 1444 C C . SER A 1 189 ? 8.553 1.280 -17.306 1.00 89.06 189 SER A C 1
ATOM 1446 O O . SER A 1 189 ? 8.293 2.208 -18.072 1.00 89.06 189 SER A O 1
ATOM 1448 N N . ALA A 1 190 ? 9.534 1.328 -16.412 1.00 83.50 190 ALA A N 1
ATOM 1449 C CA . ALA A 1 190 ? 10.490 2.417 -16.373 1.00 83.50 190 ALA A CA 1
ATOM 1450 C C . ALA A 1 190 ? 11.887 1.900 -15.983 1.00 83.50 190 ALA A C 1
ATOM 1452 O O . ALA A 1 190 ? 12.007 1.168 -14.997 1.00 83.50 190 ALA A O 1
ATOM 1453 N N . PRO A 1 191 ? 12.939 2.269 -16.740 1.00 81.44 191 PRO A N 1
ATOM 1454 C CA . PRO A 1 191 ? 14.308 1.873 -16.437 1.00 81.44 191 PRO A CA 1
ATOM 1455 C C . PRO A 1 191 ? 14.859 2.631 -15.232 1.00 81.44 191 PRO A C 1
ATOM 1457 O O . PRO A 1 191 ? 14.511 3.804 -15.027 1.00 81.44 191 PRO A O 1
ATOM 1460 N N . HIS A 1 192 ? 15.773 1.982 -14.507 1.00 74.75 192 HIS A N 1
ATOM 1461 C CA . HIS A 1 192 ? 16.612 2.642 -13.512 1.00 74.75 192 HIS A CA 1
ATOM 1462 C C . HIS A 1 192 ? 17.490 3.709 -14.148 1.00 74.75 192 HIS A C 1
ATOM 1464 O O . HIS A 1 192 ? 18.025 3.543 -15.245 1.00 74.75 192 HIS A O 1
ATOM 1470 N N . ARG A 1 193 ? 17.660 4.822 -13.438 1.00 70.38 193 ARG A N 1
ATOM 1471 C CA . ARG A 1 193 ? 18.536 5.910 -13.872 1.00 70.38 193 ARG A CA 1
ATOM 1472 C C . ARG A 1 193 ? 19.944 5.728 -13.301 1.00 70.38 193 ARG A C 1
ATOM 1474 O O . ARG A 1 193 ? 20.106 5.447 -12.120 1.00 70.38 193 ARG A O 1
ATOM 1481 N N . ALA A 1 194 ? 20.958 6.011 -14.119 1.00 61.94 194 ALA A N 1
ATOM 1482 C CA . ALA A 1 194 ? 22.379 5.859 -13.785 1.00 61.94 194 ALA A CA 1
ATOM 1483 C C . ALA A 1 194 ? 22.899 6.733 -12.610 1.00 61.94 194 ALA A C 1
ATOM 1485 O O . ALA A 1 194 ? 24.045 6.581 -12.214 1.00 61.94 194 ALA A O 1
ATOM 1486 N N . GLY A 1 195 ? 22.082 7.636 -12.042 1.00 59.16 195 GLY A N 1
ATOM 1487 C CA . GLY A 1 195 ? 22.431 8.509 -10.902 1.00 59.16 195 GLY A CA 1
ATOM 1488 C C . GLY A 1 195 ? 21.772 8.137 -9.563 1.00 59.16 195 GLY A C 1
ATOM 1489 O O . GLY A 1 195 ? 21.718 8.962 -8.647 1.00 59.16 195 GLY A O 1
ATOM 1490 N N . PHE A 1 196 ? 21.207 6.933 -9.458 1.00 64.62 196 PHE A N 1
ATOM 1491 C CA . PHE A 1 196 ? 20.522 6.433 -8.262 1.00 64.62 196 PHE A CA 1
ATOM 1492 C C . PHE A 1 196 ? 21.313 5.267 -7.665 1.00 64.62 196 PHE A C 1
ATOM 1494 O O . PHE A 1 196 ? 21.877 4.456 -8.393 1.00 64.62 196 PHE A O 1
ATOM 1501 N N . SER A 1 197 ? 21.441 5.264 -6.336 1.00 56.38 197 SER A N 1
ATOM 1502 C CA . SER A 1 197 ? 22.531 4.613 -5.610 1.00 56.38 197 SER A CA 1
ATOM 1503 C C . SER A 1 197 ? 22.338 3.126 -5.481 1.00 56.38 197 SER A C 1
ATOM 1505 O O . SER A 1 197 ? 23.299 2.391 -5.675 1.00 56.38 197 SER A O 1
ATOM 1507 N N . THR A 1 198 ? 21.124 2.681 -5.176 1.00 58.97 198 THR A N 1
ATOM 1508 C CA . THR A 1 198 ? 20.853 1.272 -4.929 1.00 58.97 198 THR A CA 1
ATOM 1509 C C . THR A 1 198 ? 19.374 0.936 -5.089 1.00 58.97 198 THR A C 1
ATOM 1511 O O . THR A 1 198 ? 18.482 1.711 -4.740 1.00 58.97 198 THR A O 1
ATOM 1514 N N . LEU A 1 199 ? 19.129 -0.293 -5.542 1.00 67.38 199 LEU A N 1
ATOM 1515 C CA . LEU A 1 199 ? 17.920 -1.058 -5.257 1.00 67.38 199 LEU A CA 1
ATOM 1516 C C . LEU A 1 199 ? 18.049 -1.725 -3.887 1.00 67.38 199 LEU A C 1
ATOM 1518 O O . LEU A 1 199 ? 18.037 -2.948 -3.773 1.00 67.38 199 LEU A O 1
ATOM 1522 N N . SER A 1 200 ? 18.250 -0.942 -2.833 1.00 71.19 200 SER A N 1
ATOM 1523 C CA . SER A 1 200 ? 18.318 -1.505 -1.490 1.00 71.19 200 SER A CA 1
ATOM 1524 C C . SER A 1 200 ? 17.547 -0.662 -0.497 1.00 71.19 200 SER A C 1
ATOM 1526 O O . SER A 1 200 ? 17.493 0.566 -0.574 1.00 71.19 200 SER A O 1
ATOM 1528 N N . MET A 1 201 ? 16.930 -1.370 0.437 1.00 78.44 201 MET A N 1
ATOM 1529 C CA . MET A 1 201 ? 16.362 -0.781 1.634 1.00 78.44 201 MET A CA 1
ATOM 1530 C C . MET A 1 201 ? 17.473 -0.626 2.661 1.00 78.44 201 MET A C 1
ATOM 1532 O O . MET A 1 201 ? 18.336 -1.500 2.767 1.00 78.44 201 MET A O 1
ATOM 1536 N N . ALA A 1 202 ? 17.454 0.477 3.400 1.00 81.00 202 ALA A N 1
ATOM 1537 C CA . ALA A 1 202 ? 18.255 0.579 4.608 1.00 81.00 202 ALA A CA 1
ATOM 1538 C C . ALA A 1 202 ? 17.638 -0.295 5.708 1.00 81.00 202 ALA A C 1
ATOM 1540 O O . ALA A 1 202 ? 16.446 -0.613 5.684 1.00 81.00 202 ALA A O 1
ATOM 1541 N N . ASP A 1 203 ? 18.467 -0.692 6.669 1.00 84.25 203 ASP A N 1
ATOM 1542 C CA . ASP A 1 203 ? 18.058 -1.567 7.769 1.00 84.25 203 ASP A CA 1
ATOM 1543 C C . ASP A 1 203 ? 16.994 -0.934 8.676 1.00 84.25 203 ASP A C 1
ATOM 1545 O O . ASP A 1 203 ? 16.194 -1.644 9.288 1.00 84.25 203 ASP A O 1
ATOM 1549 N N . ASP A 1 204 ? 16.978 0.392 8.721 1.00 85.81 204 ASP A N 1
ATOM 1550 C CA . ASP A 1 204 ? 16.122 1.254 9.525 1.00 85.81 204 ASP A CA 1
ATOM 1551 C C . ASP A 1 204 ? 15.002 1.930 8.715 1.00 85.81 204 ASP A C 1
ATOM 1553 O O . ASP A 1 204 ? 14.234 2.715 9.275 1.00 85.81 204 ASP A O 1
ATOM 1557 N N . ASP A 1 205 ? 14.857 1.608 7.422 1.00 88.06 205 ASP A N 1
ATOM 1558 C CA . ASP A 1 205 ? 13.712 2.067 6.636 1.00 88.06 205 ASP A CA 1
ATOM 1559 C C . ASP A 1 205 ? 12.402 1.525 7.243 1.00 88.06 205 ASP A C 1
ATOM 1561 O O . ASP A 1 205 ? 12.319 0.415 7.786 1.00 88.06 205 ASP A O 1
ATOM 1565 N N . LEU A 1 206 ? 11.337 2.306 7.089 1.00 92.56 206 LEU A N 1
ATOM 1566 C CA . LEU A 1 206 ? 9.988 2.011 7.554 1.00 92.56 206 LEU A CA 1
ATOM 1567 C C . LEU A 1 206 ? 9.027 1.856 6.367 1.00 92.56 206 LEU A C 1
ATOM 1569 O O . LEU A 1 206 ? 9.143 2.535 5.346 1.00 92.56 206 LEU A O 1
ATOM 1573 N N . LEU A 1 207 ? 8.043 0.971 6.517 1.00 94.94 207 LEU A N 1
ATOM 1574 C CA . LEU A 1 207 ? 6.854 0.902 5.668 1.00 94.94 207 LEU A CA 1
ATOM 1575 C C . LEU A 1 207 ? 5.726 1.640 6.369 1.00 94.94 207 LEU A C 1
ATOM 1577 O O . LEU A 1 207 ? 5.480 1.380 7.545 1.00 94.94 207 LEU A O 1
ATOM 1581 N N . ALA A 1 208 ? 5.020 2.494 5.642 1.00 93.94 208 ALA A N 1
ATOM 1582 C CA . ALA A 1 208 ? 3.870 3.236 6.131 1.00 93.94 208 ALA A CA 1
ATOM 1583 C C . ALA A 1 208 ? 2.629 2.934 5.285 1.00 93.94 208 ALA A C 1
ATOM 1585 O O . ALA A 1 208 ? 2.696 2.929 4.056 1.00 93.94 208 ALA A O 1
ATOM 1586 N N . PHE A 1 209 ? 1.499 2.707 5.952 1.00 94.81 209 PHE A N 1
ATOM 1587 C CA . PHE A 1 209 ? 0.181 2.512 5.351 1.00 94.81 209 PHE A CA 1
ATOM 1588 C C . PHE A 1 209 ? -0.755 3.594 5.880 1.00 94.81 209 PHE A C 1
ATOM 1590 O O . PHE A 1 209 ? -0.939 3.741 7.092 1.00 94.81 209 PHE A O 1
ATOM 1597 N N . GLY A 1 210 ? -1.336 4.363 4.966 1.00 89.00 210 GLY A N 1
ATOM 1598 C CA . GLY A 1 210 ? -1.922 5.653 5.287 1.00 89.00 210 GLY A CA 1
ATOM 1599 C C . GLY A 1 210 ? -0.862 6.707 5.606 1.00 89.00 210 GLY A C 1
ATOM 1600 O O . GLY A 1 210 ? 0.259 6.424 6.040 1.00 89.00 210 GLY A O 1
ATOM 1601 N N . PHE A 1 211 ? -1.234 7.960 5.391 1.00 81.56 211 PHE A N 1
ATOM 1602 C CA . PHE A 1 211 ? -0.455 9.107 5.828 1.00 81.56 211 PHE A CA 1
ATOM 1603 C C . PHE A 1 211 ? -1.421 10.189 6.305 1.00 81.56 211 PHE A C 1
ATOM 1605 O O . PHE A 1 211 ? -2.487 10.345 5.689 1.00 81.56 211 PHE A O 1
ATOM 1612 N N . PRO A 1 212 ? -1.085 10.936 7.370 1.00 76.12 212 PRO A N 1
ATOM 1613 C CA . PRO A 1 212 ? -1.936 12.004 7.853 1.00 76.12 212 PRO A CA 1
ATOM 1614 C C . PRO A 1 212 ? -2.302 12.966 6.725 1.00 76.12 212 PRO A C 1
ATOM 1616 O O . PRO A 1 212 ? -1.457 13.396 5.943 1.00 76.12 212 PRO A O 1
ATOM 1619 N N . GLY A 1 213 ? -3.589 13.256 6.586 1.00 76.44 213 GLY A N 1
ATOM 1620 C CA . GLY A 1 213 ? -4.085 14.083 5.492 1.00 76.44 213 GLY A CA 1
ATOM 1621 C C . GLY A 1 213 ? -4.404 13.349 4.178 1.00 76.44 213 GLY A C 1
ATOM 1622 O O . GLY A 1 213 ? -5.123 13.919 3.363 1.00 76.44 213 GLY A O 1
ATOM 1623 N N . GLN A 1 214 ? -3.939 12.109 3.970 1.00 79.81 214 GLN A N 1
ATOM 1624 C CA . GLN A 1 214 ? -3.944 11.413 2.664 1.00 79.81 214 GLN A CA 1
ATOM 1625 C C . GLN A 1 214 ? -4.577 10.007 2.699 1.00 79.81 214 GLN A C 1
ATOM 1627 O O . GLN A 1 214 ? -4.265 9.165 1.858 1.00 79.81 214 GLN A O 1
ATOM 1632 N N . MET A 1 215 ? -5.432 9.720 3.685 1.00 86.88 215 MET A N 1
ATOM 1633 C CA . MET A 1 215 ? -6.089 8.415 3.841 1.00 86.88 215 MET A CA 1
ATOM 1634 C C . MET A 1 215 ? -7.591 8.583 4.120 1.00 86.88 215 MET A C 1
ATOM 1636 O O . MET A 1 215 ? -8.036 8.531 5.265 1.00 86.88 215 MET A O 1
ATOM 1640 N N . TYR A 1 216 ? -8.367 8.847 3.068 1.00 86.38 216 TYR A N 1
ATOM 1641 C CA . TYR A 1 216 ? -9.824 9.003 3.113 1.00 86.38 216 TYR A CA 1
ATOM 1642 C C . TYR A 1 216 ? -10.518 7.668 2.841 1.00 86.38 216 TYR A C 1
ATOM 1644 O O . TYR A 1 216 ? -10.675 7.254 1.691 1.00 86.38 216 TYR A O 1
ATOM 1652 N N . GLY A 1 217 ? -10.931 6.991 3.908 1.00 90.75 217 GLY A N 1
ATOM 1653 C CA . GLY A 1 217 ? -11.572 5.686 3.829 1.00 90.75 217 GLY A CA 1
ATOM 1654 C C . GLY A 1 217 ? -11.182 4.741 4.958 1.00 90.75 217 GLY A C 1
ATOM 1655 O O . GLY A 1 217 ? -10.693 5.141 6.014 1.00 90.75 217 GLY A O 1
ATOM 1656 N N . SER A 1 218 ? -11.400 3.461 4.701 1.00 94.69 218 SER A N 1
ATOM 1657 C CA . SER A 1 218 ? -11.158 2.353 5.610 1.00 94.69 218 SER A CA 1
ATOM 1658 C C . SER A 1 218 ? -10.210 1.326 4.996 1.00 94.69 218 SER A C 1
ATOM 1660 O O . SER A 1 218 ? -10.178 1.116 3.782 1.00 94.69 218 SER A O 1
ATOM 1662 N N . LEU A 1 219 ? -9.464 0.637 5.855 1.00 96.56 219 LEU A N 1
ATOM 1663 C CA . LEU A 1 219 ? -8.577 -0.461 5.486 1.00 96.56 219 LEU A CA 1
ATOM 1664 C C . LEU A 1 219 ? -8.950 -1.706 6.291 1.00 96.56 219 LEU A C 1
ATOM 1666 O O . LEU A 1 219 ? -9.019 -1.669 7.519 1.00 96.56 219 LEU A O 1
ATOM 1670 N N . GLN A 1 220 ? -9.180 -2.818 5.601 1.00 97.50 220 GLN A N 1
ATOM 1671 C CA . GLN A 1 220 ? -9.494 -4.095 6.238 1.00 97.50 220 GLN A CA 1
ATOM 1672 C C . GLN A 1 220 ? -8.258 -4.975 6.368 1.00 97.50 220 GLN A C 1
ATOM 1674 O O . GLN A 1 220 ? -8.026 -5.548 7.428 1.00 97.50 220 GLN A O 1
ATOM 1679 N N . SER A 1 221 ? -7.484 -5.130 5.295 1.00 97.69 221 SER A N 1
ATOM 1680 C CA . SER A 1 221 ? -6.303 -5.996 5.310 1.00 97.69 221 SER A CA 1
ATOM 1681 C C . SER A 1 221 ? -5.318 -5.637 4.216 1.00 97.69 221 SER A C 1
ATOM 1683 O O . SER A 1 221 ? -5.714 -5.105 3.178 1.00 97.69 221 SER A O 1
ATOM 1685 N N . VAL A 1 222 ? -4.050 -5.962 4.455 1.00 98.19 222 VAL A N 1
ATOM 1686 C CA . VAL A 1 222 ? -2.954 -5.800 3.502 1.00 98.19 222 VAL A CA 1
ATOM 1687 C C . VAL A 1 222 ? -2.072 -7.040 3.512 1.00 98.19 222 VAL A C 1
ATOM 1689 O O . VAL A 1 222 ? -1.833 -7.635 4.566 1.00 98.19 222 VAL A O 1
ATOM 1692 N N . ARG A 1 223 ? -1.553 -7.396 2.337 1.00 98.31 223 ARG A N 1
ATOM 1693 C CA . ARG A 1 223 ? -0.511 -8.404 2.149 1.00 98.31 223 ARG A CA 1
ATOM 1694 C C . ARG A 1 223 ? 0.587 -7.847 1.247 1.00 98.31 223 ARG A C 1
ATOM 1696 O O . ARG A 1 223 ? 0.292 -7.292 0.195 1.00 98.31 223 ARG A O 1
ATOM 1703 N N . ILE A 1 224 ? 1.842 -8.032 1.643 1.00 98.25 224 ILE A N 1
ATOM 1704 C CA . ILE A 1 224 ? 3.015 -7.849 0.787 1.00 98.25 224 ILE A CA 1
ATOM 1705 C C . ILE A 1 224 ? 3.640 -9.217 0.536 1.00 98.25 224 ILE A C 1
ATOM 1707 O O . ILE A 1 224 ? 3.901 -9.970 1.476 1.00 98.25 224 ILE A O 1
ATOM 1711 N N . SER A 1 225 ? 3.889 -9.525 -0.733 1.00 98.19 225 SER A N 1
ATOM 1712 C CA . SER A 1 225 ? 4.574 -10.734 -1.174 1.00 98.19 225 SER A CA 1
ATOM 1713 C C . SER A 1 225 ? 5.946 -10.417 -1.760 1.00 98.19 225 SER A C 1
ATOM 1715 O O . SER A 1 225 ? 6.127 -9.383 -2.402 1.00 98.19 225 SER A O 1
ATOM 1717 N N . GLY A 1 226 ? 6.896 -11.335 -1.572 1.00 96.94 226 GLY A N 1
ATOM 1718 C CA . GLY A 1 226 ? 8.255 -11.252 -2.109 1.00 96.94 226 GLY A CA 1
ATOM 1719 C C . GLY A 1 226 ? 8.369 -11.571 -3.599 1.00 96.94 226 GLY A C 1
ATOM 1720 O O . GLY A 1 226 ? 9.475 -11.541 -4.138 1.00 96.94 226 GLY A O 1
ATOM 1721 N N . ARG A 1 227 ? 7.245 -11.865 -4.266 1.00 96.69 227 ARG A N 1
ATOM 1722 C CA . ARG A 1 227 ? 7.167 -12.084 -5.713 1.00 96.69 227 ARG A CA 1
ATOM 1723 C C . ARG A 1 227 ? 6.008 -11.326 -6.350 1.00 96.69 227 ARG A C 1
ATOM 1725 O O . ARG A 1 227 ? 5.018 -10.990 -5.698 1.00 96.69 227 ARG A O 1
ATOM 1732 N N . ALA A 1 228 ? 6.122 -11.108 -7.656 1.00 97.06 228 ALA A N 1
ATOM 1733 C CA . ALA A 1 228 ? 5.004 -10.671 -8.483 1.00 97.06 228 ALA A CA 1
ATOM 1734 C C . ALA A 1 228 ? 4.017 -11.837 -8.664 1.00 97.06 228 ALA A C 1
ATOM 1736 O O . ALA A 1 228 ? 4.380 -12.856 -9.260 1.00 97.06 228 ALA A O 1
ATOM 1737 N N . ARG A 1 229 ? 2.798 -11.692 -8.139 1.00 97.75 229 ARG A N 1
ATOM 1738 C CA . ARG A 1 229 ? 1.691 -12.633 -8.345 1.00 97.75 229 ARG A CA 1
ATOM 1739 C C . ARG A 1 229 ? 1.111 -12.484 -9.748 1.00 97.75 229 ARG A C 1
ATOM 1741 O O . ARG A 1 229 ? 1.138 -11.402 -10.330 1.00 97.75 229 ARG A O 1
ATOM 1748 N N . SER A 1 230 ? 0.602 -13.583 -10.284 1.00 97.38 230 SER A N 1
ATOM 1749 C CA . SER A 1 230 ? -0.094 -13.629 -11.571 1.00 97.38 230 SER A CA 1
ATOM 1750 C C . SER A 1 230 ? -1.522 -13.087 -11.474 1.00 97.38 230 SER A C 1
ATOM 1752 O O . SER A 1 230 ? -2.117 -13.056 -10.397 1.00 97.38 230 SER A O 1
ATOM 1754 N N . ASP A 1 231 ? -2.109 -12.721 -12.613 1.00 97.44 231 ASP A N 1
ATOM 1755 C CA . ASP A 1 231 ? -3.497 -12.256 -12.717 1.00 97.44 231 ASP A CA 1
ATOM 1756 C C . ASP A 1 231 ? -4.493 -13.233 -12.077 1.00 97.44 231 ASP A C 1
ATOM 1758 O O . ASP A 1 231 ? -5.395 -12.810 -11.357 1.00 97.44 231 ASP A O 1
ATOM 1762 N N . ALA A 1 232 ? -4.306 -14.540 -12.289 1.00 97.56 232 ALA A N 1
ATOM 1763 C CA . ALA A 1 232 ? -5.168 -15.573 -11.721 1.00 97.56 232 ALA A CA 1
ATOM 1764 C C . ALA A 1 232 ? -5.092 -15.604 -10.187 1.00 97.56 232 ALA A C 1
ATOM 1766 O O . ALA A 1 232 ? -6.118 -15.711 -9.517 1.00 97.56 232 ALA A O 1
ATOM 1767 N N . GLU A 1 233 ? -3.893 -15.454 -9.620 1.00 97.69 233 GLU A N 1
ATOM 1768 C CA . GLU A 1 233 ? -3.702 -15.399 -8.168 1.00 97.69 233 GLU A CA 1
ATOM 1769 C C . GLU A 1 233 ? -4.309 -14.133 -7.558 1.00 97.69 233 GLU A C 1
ATOM 1771 O O . GLU A 1 233 ? -4.936 -14.210 -6.502 1.00 97.69 233 GLU A O 1
ATOM 1776 N N . ILE A 1 234 ? -4.169 -12.984 -8.229 1.00 98.06 234 ILE A N 1
ATOM 1777 C CA . ILE A 1 234 ? -4.784 -11.721 -7.799 1.00 98.06 234 ILE A CA 1
ATOM 1778 C C . ILE A 1 234 ? -6.314 -11.816 -7.848 1.00 98.06 234 ILE A C 1
ATOM 1780 O O . ILE A 1 234 ? -6.994 -11.429 -6.894 1.00 98.06 234 ILE A O 1
ATOM 1784 N N . ALA A 1 235 ? -6.875 -12.374 -8.923 1.00 96.62 235 ALA A N 1
ATOM 1785 C CA . ALA A 1 235 ? -8.313 -12.583 -9.051 1.00 96.62 235 ALA A CA 1
ATOM 1786 C C . ALA A 1 235 ? -8.851 -13.561 -7.991 1.00 96.62 235 ALA A C 1
ATOM 1788 O O . ALA A 1 235 ? -9.904 -13.313 -7.399 1.00 96.62 235 ALA A O 1
ATOM 1789 N N . ALA A 1 236 ? -8.121 -14.646 -7.711 1.00 96.25 236 ALA A N 1
ATOM 1790 C CA . ALA A 1 236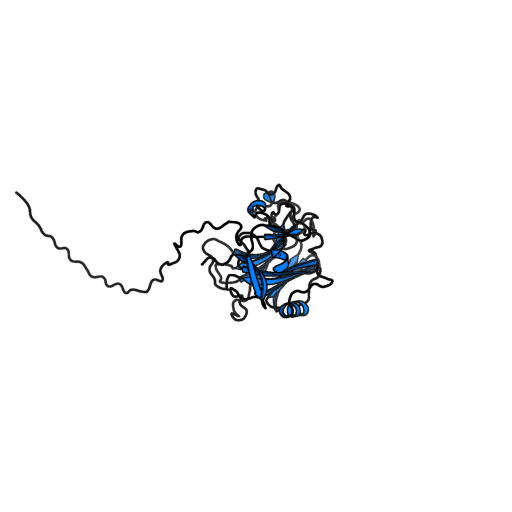 ? -8.474 -15.604 -6.667 1.00 96.25 236 ALA A CA 1
ATOM 1791 C C . ALA A 1 236 ? -8.447 -14.960 -5.271 1.00 96.25 236 ALA A C 1
ATOM 1793 O O . ALA A 1 236 ? -9.408 -15.095 -4.511 1.00 96.25 236 ALA A O 1
ATOM 1794 N N . ALA A 1 237 ? -7.400 -14.189 -4.957 1.00 95.06 237 ALA A N 1
ATOM 1795 C CA . ALA A 1 237 ? -7.286 -13.457 -3.696 1.00 95.06 237 ALA A CA 1
ATOM 1796 C C . ALA A 1 237 ? -8.395 -12.403 -3.527 1.00 95.06 237 ALA A C 1
ATOM 1798 O O . ALA A 1 237 ? -8.904 -12.212 -2.423 1.00 95.06 237 ALA A O 1
ATOM 1799 N N . GLY A 1 238 ? -8.834 -11.765 -4.619 1.00 90.56 238 GLY A N 1
ATOM 1800 C CA . GLY A 1 238 ? -9.964 -10.832 -4.607 1.00 90.56 238 GLY A CA 1
ATOM 1801 C C . GLY A 1 238 ? -11.277 -11.453 -4.115 1.00 90.56 238 GLY A C 1
ATOM 1802 O O . GLY A 1 238 ? -12.067 -10.765 -3.463 1.00 90.56 238 GLY A O 1
ATOM 1803 N N . LYS A 1 239 ? -11.478 -12.753 -4.377 1.00 90.75 239 LYS A N 1
ATOM 1804 C CA . LYS A 1 239 ? -12.660 -13.527 -3.963 1.00 90.75 239 LYS A CA 1
ATOM 1805 C C . LYS A 1 239 ? -12.496 -14.152 -2.576 1.00 90.75 239 LYS A C 1
ATOM 1807 O O . LYS A 1 239 ? -13.396 -14.046 -1.751 1.00 90.75 239 LYS A O 1
ATOM 1812 N N . ALA A 1 240 ? -11.354 -14.793 -2.324 1.00 91.06 240 ALA A N 1
ATOM 1813 C CA . ALA A 1 240 ? -11.101 -15.555 -1.098 1.00 91.06 240 ALA A CA 1
ATOM 1814 C C . ALA A 1 240 ? -10.653 -14.687 0.094 1.00 91.06 240 ALA A C 1
ATOM 1816 O O . ALA A 1 240 ? -10.728 -15.120 1.242 1.00 91.06 240 ALA A O 1
ATOM 1817 N N . GLY A 1 241 ? -10.186 -13.463 -0.165 1.00 92.38 241 GLY A N 1
ATOM 1818 C CA . GLY A 1 241 ? -9.521 -12.618 0.820 1.00 92.38 241 GLY A CA 1
ATOM 1819 C C . GLY A 1 241 ? -8.006 -12.846 0.877 1.00 92.38 241 GLY A C 1
ATOM 1820 O O . GLY A 1 241 ? -7.449 -13.757 0.263 1.00 92.38 241 GLY A O 1
ATOM 1821 N N . LEU A 1 242 ? -7.312 -11.976 1.617 1.00 95.81 242 LEU A N 1
ATOM 1822 C CA . LEU A 1 242 ? -5.850 -11.982 1.697 1.00 95.81 242 LEU A CA 1
ATOM 1823 C C . LEU A 1 242 ? -5.361 -12.943 2.790 1.00 95.81 242 LEU A C 1
ATOM 1825 O O . LEU A 1 242 ? -5.393 -12.630 3.986 1.00 95.81 242 LEU A O 1
ATOM 1829 N N . VAL A 1 243 ? -4.877 -14.110 2.371 1.00 93.75 243 VAL A N 1
ATOM 1830 C CA . VAL A 1 243 ? -4.358 -15.170 3.253 1.00 93.75 243 VAL A CA 1
ATOM 1831 C C . VAL A 1 243 ? -2.826 -15.176 3.242 1.00 93.75 243 VAL A C 1
ATOM 1833 O O . VAL A 1 243 ? -2.203 -14.818 2.243 1.00 93.75 243 VAL A O 1
ATOM 1836 N N . LYS A 1 244 ? -2.198 -15.539 4.366 1.00 95.56 244 LYS A N 1
ATOM 1837 C CA . LYS A 1 244 ? -0.741 -15.712 4.434 1.00 95.56 244 LYS A CA 1
ATOM 1838 C C . LYS A 1 244 ? -0.340 -17.004 3.716 1.00 95.56 244 LYS A C 1
ATOM 1840 O O . LYS A 1 244 ? -0.939 -18.043 3.957 1.00 95.56 244 LYS A O 1
ATOM 1845 N N . ASP A 1 245 ? 0.700 -16.930 2.903 1.00 95.94 245 ASP A N 1
ATOM 1846 C CA . ASP A 1 245 ? 1.358 -18.074 2.268 1.00 95.94 245 ASP A CA 1
ATOM 1847 C C . ASP A 1 245 ? 2.887 -17.962 2.385 1.00 95.94 245 ASP A C 1
ATOM 1849 O O . ASP A 1 245 ? 3.404 -17.039 3.021 1.00 95.94 245 ASP A O 1
ATOM 1853 N N . GLN A 1 246 ? 3.607 -18.914 1.788 1.00 96.75 246 GLN A N 1
ATOM 1854 C CA . GLN A 1 246 ? 5.072 -18.999 1.832 1.00 96.75 246 GLN A CA 1
ATOM 1855 C C . GLN A 1 246 ? 5.781 -17.758 1.268 1.00 96.75 246 GLN A C 1
ATOM 1857 O O . GLN A 1 246 ? 6.877 -17.425 1.703 1.00 96.75 246 GLN A O 1
ATOM 1862 N N . ASP A 1 247 ? 5.139 -17.039 0.345 1.00 97.50 247 ASP A N 1
ATOM 1863 C CA . ASP A 1 247 ? 5.710 -15.858 -0.301 1.00 97.50 247 ASP A CA 1
ATOM 1864 C C . ASP A 1 247 ? 5.347 -14.555 0.420 1.00 97.50 247 ASP A C 1
ATOM 1866 O O . ASP A 1 247 ? 5.681 -13.466 -0.056 1.00 97.50 247 ASP A O 1
ATOM 1870 N N . THR A 1 248 ? 4.591 -14.629 1.517 1.00 98.31 248 THR A N 1
ATOM 1871 C CA . THR A 1 248 ? 4.108 -13.461 2.253 1.00 98.31 248 THR A CA 1
ATOM 1872 C C . THR A 1 248 ? 5.195 -12.910 3.175 1.00 98.31 248 THR A C 1
ATOM 1874 O O . THR A 1 248 ? 5.563 -13.543 4.163 1.00 98.31 248 THR A O 1
ATOM 1877 N N . LEU A 1 249 ? 5.642 -11.682 2.901 1.00 97.94 249 LEU A N 1
ATOM 1878 C CA . LEU A 1 249 ? 6.636 -10.960 3.703 1.00 97.94 249 LEU A CA 1
ATOM 1879 C C . LEU A 1 249 ? 5.997 -10.145 4.838 1.00 97.94 249 LEU A C 1
ATOM 1881 O O . LEU A 1 249 ? 6.557 -10.016 5.925 1.00 97.94 249 LEU A O 1
ATOM 1885 N N . LEU A 1 250 ? 4.802 -9.600 4.600 1.00 98.12 250 LEU A N 1
ATOM 1886 C CA . LEU A 1 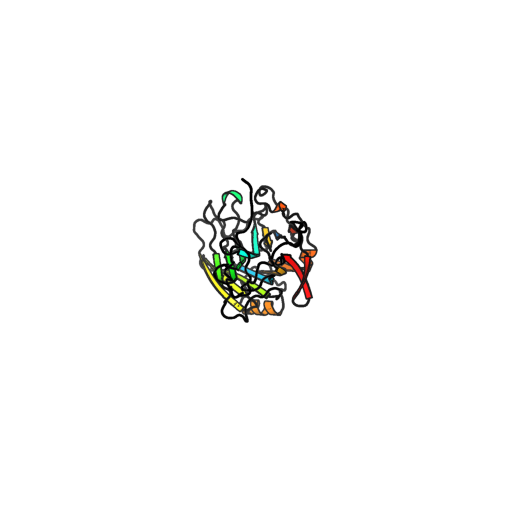250 ? 4.006 -8.891 5.601 1.00 98.12 250 LEU A CA 1
ATOM 1887 C C . LEU A 1 250 ? 2.522 -9.142 5.345 1.00 98.12 250 LEU A C 1
ATOM 1889 O O . LEU A 1 250 ? 2.062 -9.088 4.208 1.00 98.12 250 LEU A O 1
ATOM 1893 N N . ARG A 1 251 ? 1.756 -9.373 6.411 1.00 97.75 251 ARG A N 1
ATOM 1894 C CA . ARG A 1 251 ? 0.293 -9.351 6.385 1.00 97.75 251 ARG A CA 1
ATOM 1895 C C . ARG A 1 251 ? -0.219 -8.752 7.684 1.00 97.75 251 ARG A C 1
ATOM 1897 O O . ARG A 1 251 ? 0.235 -9.151 8.753 1.00 97.75 251 ARG A O 1
ATOM 1904 N N . PHE A 1 252 ? -1.199 -7.865 7.585 1.00 98.00 252 PHE A N 1
ATOM 1905 C CA . PHE A 1 252 ? -1.950 -7.372 8.734 1.00 98.00 252 PHE A CA 1
ATOM 1906 C C . PHE A 1 252 ? -3.412 -7.133 8.352 1.00 98.00 252 PHE A C 1
ATOM 1908 O O . PHE A 1 252 ? -3.757 -6.993 7.177 1.00 98.00 252 PHE A O 1
ATOM 1915 N N . ASP A 1 253 ? -4.274 -7.106 9.359 1.00 97.38 253 ASP A N 1
ATOM 1916 C CA . ASP A 1 253 ? -5.707 -6.840 9.240 1.00 97.38 253 ASP A CA 1
ATOM 1917 C C . ASP A 1 253 ? -6.194 -5.876 10.331 1.00 97.38 253 ASP A C 1
ATOM 1919 O O . ASP A 1 253 ? -5.468 -5.574 11.284 1.00 97.38 253 ASP A O 1
ATOM 1923 N N . GLY A 1 254 ? -7.425 -5.379 10.202 1.00 96.81 254 GLY A N 1
ATOM 1924 C CA . GLY A 1 254 ? -7.989 -4.400 11.129 1.00 96.81 254 GLY A CA 1
ATOM 1925 C C . GLY A 1 254 ? -7.983 -4.871 12.586 1.00 96.81 254 GLY A C 1
ATOM 1926 O O . GLY A 1 254 ? -7.740 -4.072 13.487 1.00 96.81 254 GLY A O 1
ATOM 1927 N N . ALA A 1 255 ? -8.158 -6.173 12.837 1.00 96.62 255 ALA A N 1
ATOM 1928 C CA . ALA A 1 255 ? -8.084 -6.731 14.186 1.00 96.62 255 ALA A CA 1
ATOM 1929 C C . ALA A 1 255 ? -6.676 -6.620 14.782 1.00 96.62 255 ALA A C 1
ATOM 1931 O O . ALA A 1 255 ? -6.539 -6.287 15.959 1.00 96.62 255 ALA A O 1
ATOM 1932 N N . SER A 1 256 ? -5.638 -6.892 13.986 1.00 97.19 256 SER A N 1
ATOM 1933 C CA . SER A 1 256 ? -4.248 -6.727 14.422 1.00 97.19 256 SER A CA 1
ATOM 1934 C C . SER A 1 256 ? -3.881 -5.256 14.644 1.00 97.19 256 SER A C 1
ATOM 1936 O O . SER A 1 256 ? -3.249 -4.941 15.649 1.00 97.19 256 SER A O 1
ATOM 1938 N N . VAL A 1 257 ? -4.345 -4.347 13.776 1.00 97.38 257 VAL A N 1
ATOM 1939 C CA . VAL A 1 257 ? -4.062 -2.904 13.872 1.00 97.38 257 VAL A CA 1
ATOM 1940 C C . VAL A 1 257 ? -4.651 -2.306 15.146 1.00 97.38 257 VAL A C 1
ATOM 1942 O O . VAL A 1 257 ? -3.965 -1.575 15.852 1.00 97.38 257 VAL A O 1
ATOM 1945 N N . LEU A 1 258 ? -5.884 -2.674 15.501 1.00 95.38 258 LEU A N 1
ATOM 1946 C CA . LEU A 1 258 ? -6.544 -2.201 16.725 1.00 95.38 258 LEU A CA 1
ATOM 1947 C C . LEU A 1 258 ? -5.851 -2.656 18.025 1.00 95.38 258 LEU A C 1
ATOM 1949 O O . LEU A 1 258 ? -6.183 -2.149 19.092 1.00 95.38 258 LEU A O 1
ATOM 1953 N N . LYS A 1 259 ? -4.917 -3.612 17.952 1.00 96.19 259 LYS A N 1
ATOM 1954 C CA . LYS A 1 259 ? -4.114 -4.095 19.089 1.00 96.19 259 LYS A CA 1
ATOM 1955 C C . LYS A 1 259 ? -2.701 -3.505 19.118 1.00 96.19 259 LYS A C 1
ATOM 1957 O O . LYS A 1 259 ? -1.954 -3.774 20.058 1.00 96.19 259 LYS A O 1
ATOM 1962 N N . MET A 1 260 ? -2.297 -2.762 18.087 1.00 97.44 260 MET A N 1
ATOM 1963 C CA . MET A 1 260 ? -0.963 -2.171 18.021 1.00 97.44 260 MET A CA 1
ATOM 1964 C C . MET A 1 260 ? -0.807 -1.061 19.059 1.00 97.44 260 MET A C 1
ATOM 1966 O O . MET A 1 260 ? -1.767 -0.396 19.448 1.00 97.44 260 MET A O 1
ATOM 1970 N N . LYS A 1 261 ? 0.440 -0.827 19.475 1.00 96.06 261 LYS A N 1
ATOM 1971 C CA . LYS A 1 261 ? 0.772 0.363 20.263 1.00 96.06 261 LYS A CA 1
ATOM 1972 C C . LYS A 1 261 ? 0.488 1.618 19.437 1.00 96.06 261 LYS A C 1
ATOM 1974 O O . LYS A 1 261 ? 0.622 1.596 18.212 1.00 96.06 261 LYS A O 1
ATOM 1979 N N . THR A 1 262 ? 0.141 2.703 20.122 1.00 93.25 262 THR A N 1
ATOM 1980 C CA . THR A 1 262 ? -0.167 3.995 19.504 1.00 93.25 262 THR A CA 1
ATOM 1981 C C . THR A 1 262 ? 0.862 5.057 19.886 1.00 93.25 262 THR A C 1
ATOM 1983 O O . THR A 1 262 ? 1.208 5.186 21.060 1.00 93.25 262 THR A O 1
ATOM 1986 N N . GLY A 1 263 ? 1.334 5.821 18.907 1.00 89.94 263 GLY A N 1
ATOM 1987 C CA . GLY A 1 263 ? 2.112 7.050 19.060 1.00 89.94 263 GLY A CA 1
ATOM 1988 C C . GLY A 1 263 ? 1.319 8.264 18.593 1.00 89.94 263 GLY A C 1
ATOM 1989 O O . GLY A 1 263 ? 0.222 8.135 18.051 1.00 89.94 263 GLY A O 1
ATOM 1990 N N . ASN A 1 264 ? 1.876 9.454 18.793 1.00 87.56 264 ASN A N 1
ATOM 1991 C CA . ASN A 1 264 ? 1.231 10.702 18.385 1.00 87.56 264 ASN A CA 1
ATOM 1992 C C . ASN A 1 264 ? 1.605 11.055 16.936 1.00 87.56 264 ASN A C 1
ATOM 1994 O O . ASN A 1 264 ? 2.765 10.895 16.552 1.00 87.56 264 ASN A O 1
ATOM 1998 N N . VAL A 1 265 ? 0.667 11.590 16.147 1.00 83.81 265 VAL A N 1
ATOM 1999 C CA . VAL A 1 265 ? 0.931 11.946 14.744 1.00 83.81 265 VAL A CA 1
ATOM 2000 C C . VAL A 1 265 ? 2.019 13.015 14.594 1.00 83.81 265 VAL A C 1
ATOM 2002 O O . VAL A 1 265 ? 2.765 13.012 13.619 1.00 83.81 265 VAL A O 1
ATOM 2005 N N . SER A 1 266 ? 2.189 13.887 15.593 1.00 80.75 266 SER A N 1
ATOM 2006 C CA . SER A 1 266 ? 3.225 14.931 15.624 1.00 80.75 266 SER A CA 1
ATOM 2007 C C . SER A 1 266 ? 4.659 14.396 15.717 1.00 80.75 266 SER A C 1
ATOM 2009 O O . SER A 1 266 ? 5.611 15.181 15.658 1.00 80.75 266 SER A O 1
ATOM 2011 N N . GLN A 1 267 ? 4.828 13.082 15.892 1.00 81.00 267 GLN A N 1
ATOM 2012 C CA . GLN A 1 267 ? 6.117 12.401 15.776 1.00 81.00 267 GLN A CA 1
ATOM 2013 C C . GLN A 1 267 ? 6.533 12.214 14.309 1.00 81.00 267 GLN A C 1
ATOM 2015 O O . GLN A 1 267 ? 7.720 12.075 14.052 1.00 81.00 267 GLN A O 1
ATOM 2020 N N . LEU A 1 268 ? 5.587 12.277 13.363 1.00 77.56 268 LEU A N 1
ATOM 2021 C CA . LEU A 1 268 ? 5.830 12.176 11.917 1.00 77.56 268 LEU A CA 1
ATOM 2022 C C . LEU A 1 268 ? 6.158 13.531 11.255 1.00 77.56 268 LEU A C 1
ATOM 2024 O O . LEU A 1 268 ? 6.183 13.630 10.030 1.00 77.56 268 LEU A O 1
ATOM 2028 N N . ASP A 1 269 ? 6.352 14.593 12.043 1.00 67.88 269 ASP A N 1
ATOM 2029 C CA . ASP A 1 269 ? 6.642 15.940 11.541 1.00 67.88 269 ASP A CA 1
ATOM 2030 C C . ASP A 1 269 ? 8.048 16.012 10.922 1.00 67.88 269 ASP A C 1
ATOM 2032 O O . ASP A 1 269 ? 9.056 15.759 11.586 1.00 67.88 269 ASP A O 1
ATOM 2036 N N . GLU A 1 270 ? 8.115 16.441 9.660 1.00 56.69 270 GLU A N 1
ATOM 2037 C CA . GLU A 1 270 ? 9.346 16.642 8.890 1.00 56.69 270 GLU A CA 1
ATOM 2038 C C . GLU A 1 270 ? 10.345 17.587 9.578 1.00 56.69 270 GLU A C 1
ATOM 2040 O O . GLU A 1 270 ? 11.552 17.441 9.392 1.00 56.69 270 GLU A O 1
ATOM 2045 N N . LYS A 1 271 ? 9.888 18.529 10.418 1.00 56.12 271 LYS A N 1
ATOM 2046 C CA . LYS A 1 271 ? 10.777 19.416 11.199 1.00 56.12 271 LYS A CA 1
ATOM 2047 C C . LYS A 1 271 ? 11.456 18.707 12.374 1.00 56.12 271 LYS A C 1
ATOM 2049 O O . LYS A 1 271 ? 12.448 19.210 12.902 1.00 56.12 271 LYS A O 1
ATOM 2054 N N . LYS A 1 272 ? 10.935 17.551 12.793 1.00 53.81 272 LYS A N 1
ATOM 2055 C CA . LYS A 1 272 ? 11.469 16.710 13.875 1.00 53.81 272 LYS A CA 1
ATOM 2056 C C . LYS A 1 272 ? 12.221 15.482 13.354 1.00 53.81 272 LYS A C 1
ATOM 2058 O O . LYS A 1 272 ? 12.628 14.655 14.170 1.00 53.81 272 LYS A O 1
ATOM 2063 N N . SER A 1 273 ? 12.495 15.418 12.046 1.00 54.97 273 SER A N 1
ATOM 2064 C CA . SER A 1 273 ? 13.171 14.328 11.316 1.00 54.97 273 SER A CA 1
ATOM 2065 C C . SER A 1 273 ? 14.587 13.956 11.797 1.00 54.97 273 SER A C 1
ATOM 2067 O O . SER A 1 273 ? 15.250 13.121 11.194 1.00 54.97 273 SER A O 1
ATOM 2069 N N . LYS A 1 274 ? 15.068 14.555 12.892 1.00 58.09 274 LYS A N 1
ATOM 2070 C CA . LYS A 1 274 ? 16.335 14.217 13.553 1.00 58.09 274 LYS A CA 1
ATOM 2071 C C . LYS A 1 274 ? 16.201 13.110 14.607 1.00 58.09 274 LYS A C 1
ATOM 2073 O O . LYS A 1 274 ? 17.198 12.769 15.234 1.00 58.09 274 LYS A O 1
ATOM 2078 N N . ARG A 1 275 ? 14.989 12.613 14.885 1.00 69.56 275 ARG A N 1
ATOM 2079 C CA . ARG A 1 275 ? 14.747 11.561 15.885 1.00 69.56 275 ARG A CA 1
ATOM 2080 C C . ARG A 1 275 ? 14.308 10.274 15.205 1.00 69.56 275 ARG A C 1
ATOM 2082 O O . ARG A 1 275 ? 13.281 10.277 14.538 1.00 69.56 275 ARG A O 1
ATOM 2089 N N . ASP A 1 276 ? 15.022 9.186 15.467 1.00 77.00 276 ASP A N 1
ATOM 2090 C CA . ASP A 1 276 ? 14.608 7.859 15.017 1.00 77.00 276 ASP A CA 1
ATOM 2091 C C . ASP A 1 276 ? 13.301 7.442 15.702 1.00 77.00 276 ASP A C 1
ATOM 2093 O O . ASP A 1 276 ? 13.181 7.424 16.935 1.00 77.00 276 ASP A O 1
ATOM 2097 N N . LEU A 1 277 ? 12.306 7.094 14.891 1.00 86.50 277 LEU A N 1
ATOM 2098 C CA . LEU A 1 277 ? 11.059 6.514 15.350 1.00 86.50 277 LEU A CA 1
ATOM 2099 C C . LEU A 1 277 ? 11.287 5.062 15.742 1.00 86.50 277 LEU A C 1
ATOM 2101 O O . LEU A 1 277 ? 11.717 4.219 14.956 1.00 86.50 277 LEU A O 1
ATOM 2105 N N . ARG A 1 278 ? 10.916 4.737 16.977 1.00 86.31 278 ARG A N 1
ATOM 2106 C CA . ARG A 1 278 ? 10.942 3.359 17.460 1.00 86.31 278 ARG A CA 1
ATOM 2107 C C . ARG A 1 278 ? 9.668 2.644 17.037 1.00 86.31 278 ARG A C 1
ATOM 2109 O O . ARG A 1 278 ? 8.659 2.717 17.733 1.00 86.31 278 ARG A O 1
ATOM 2116 N N . VAL A 1 279 ? 9.730 1.928 15.918 1.00 93.25 279 VAL A N 1
ATOM 2117 C CA . VAL A 1 279 ? 8.638 1.066 15.448 1.00 93.25 279 VAL A CA 1
ATOM 2118 C C . VAL A 1 279 ? 8.974 -0.394 15.780 1.00 93.25 279 VAL A C 1
ATOM 2120 O O . VAL A 1 279 ? 9.992 -0.906 15.318 1.00 93.25 279 VAL A O 1
ATOM 2123 N N . PRO A 1 280 ? 8.161 -1.096 16.587 1.00 94.56 280 PRO A N 1
ATOM 2124 C CA . PRO A 1 280 ? 8.441 -2.475 16.959 1.00 94.56 280 PRO A CA 1
ATOM 2125 C C . PRO A 1 280 ? 8.140 -3.436 15.791 1.00 94.56 280 PRO A C 1
ATOM 2127 O O . PRO A 1 280 ?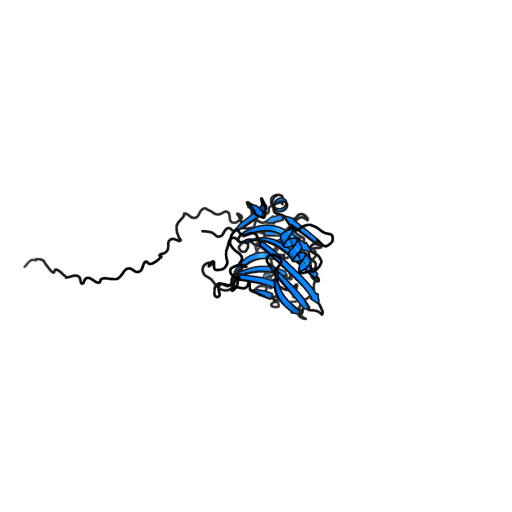 7.400 -3.077 14.869 1.00 94.56 280 PRO A O 1
ATOM 2130 N N . PRO A 1 281 ? 8.642 -4.686 15.819 1.00 94.38 281 PRO A N 1
ATOM 2131 C CA . PRO A 1 281 ? 8.425 -5.644 14.736 1.00 94.38 281 PRO A CA 1
ATOM 2132 C C . PRO A 1 281 ? 6.947 -5.880 14.400 1.00 94.38 281 PRO A C 1
ATOM 2134 O O . PRO A 1 281 ? 6.610 -6.008 13.230 1.00 94.38 281 PRO A O 1
ATOM 2137 N N . GLN A 1 282 ? 6.054 -5.901 15.385 1.00 94.56 282 GLN A N 1
ATOM 2138 C CA . GLN A 1 282 ? 4.614 -6.078 15.176 1.00 94.56 282 GLN A CA 1
ATOM 2139 C C . GLN A 1 282 ? 3.903 -4.858 14.563 1.00 94.56 282 GLN A C 1
ATOM 2141 O O . GLN A 1 282 ? 2.713 -4.943 14.275 1.00 94.56 282 GLN A O 1
ATOM 2146 N N . GLY A 1 283 ? 4.612 -3.745 14.367 1.00 97.19 283 GLY A N 1
ATOM 2147 C CA . GLY A 1 283 ? 4.062 -2.487 13.879 1.00 97.19 283 GLY A CA 1
ATOM 2148 C C . GLY A 1 283 ? 3.503 -1.584 14.980 1.00 97.19 283 GLY A C 1
ATOM 2149 O O . GLY A 1 283 ? 3.349 -1.976 16.142 1.00 97.19 283 GLY A O 1
ATOM 2150 N N . MET A 1 284 ? 3.240 -0.336 14.606 1.00 96.81 284 MET A N 1
ATOM 2151 C CA . MET A 1 284 ? 2.733 0.721 15.482 1.00 96.81 284 MET A CA 1
ATOM 2152 C C . MET A 1 284 ? 1.842 1.676 14.691 1.00 96.81 284 MET A C 1
ATOM 2154 O O . MET A 1 284 ? 2.092 1.934 13.516 1.00 96.81 284 MET A O 1
ATOM 2158 N N . VAL A 1 285 ? 0.814 2.214 15.341 1.00 95.94 285 VAL A N 1
ATOM 2159 C CA . VAL A 1 285 ? -0.049 3.251 14.766 1.00 95.94 285 VAL A CA 1
ATOM 2160 C C . VAL A 1 285 ? 0.404 4.605 15.295 1.00 95.94 285 VAL A C 1
ATOM 2162 O O . VAL A 1 285 ? 0.538 4.773 16.498 1.00 95.94 285 VAL A O 1
ATOM 2165 N N . PHE A 1 286 ? 0.622 5.586 14.431 1.00 93.00 286 PHE A N 1
ATOM 2166 C CA . PHE A 1 286 ? 0.822 6.982 14.824 1.00 93.00 286 PHE A CA 1
ATOM 2167 C C . PHE A 1 286 ? -0.451 7.758 14.503 1.00 93.00 286 PHE A C 1
ATOM 2169 O O . PHE A 1 286 ? -0.802 7.860 13.331 1.00 93.00 286 PHE A O 1
ATOM 2176 N N . GLY A 1 287 ? -1.142 8.265 15.525 1.00 90.81 287 GLY A N 1
ATOM 2177 C CA . GLY A 1 287 ? -2.508 8.795 15.441 1.00 90.81 287 GLY A CA 1
ATOM 2178 C C . GLY A 1 287 ? -3.546 7.822 16.018 1.00 90.81 287 GLY A C 1
ATOM 2179 O O . GLY A 1 287 ? -3.199 6.833 16.670 1.00 90.81 287 GLY A O 1
ATOM 2180 N N . LYS A 1 288 ? -4.836 8.092 15.792 1.00 90.12 288 LYS A N 1
ATOM 2181 C CA . LYS A 1 288 ? -5.956 7.276 16.289 1.00 90.12 288 LYS A CA 1
ATOM 2182 C C . LYS A 1 288 ? -6.817 6.777 15.132 1.00 90.12 288 LYS A C 1
ATOM 2184 O O . LYS A 1 288 ? -7.218 7.545 14.261 1.00 90.12 288 LYS A O 1
ATOM 2189 N N . LEU A 1 289 ? -7.144 5.488 15.163 1.00 92.38 289 LEU A N 1
ATOM 2190 C CA . LEU A 1 289 ? -8.025 4.829 14.199 1.00 92.38 289 LEU A CA 1
ATOM 2191 C C . LEU A 1 289 ? -9.271 4.303 14.904 1.00 92.38 289 LEU A C 1
ATOM 2193 O O . LEU A 1 289 ? -9.184 3.767 16.011 1.00 92.38 289 LEU A O 1
ATOM 2197 N N . LYS A 1 290 ? -10.426 4.415 14.248 1.00 92.00 290 LYS A N 1
ATOM 2198 C CA . LYS A 1 290 ? -11.676 3.831 14.745 1.00 92.00 290 LYS A CA 1
ATOM 2199 C C . LYS A 1 290 ? -11.849 2.417 14.216 1.00 92.00 290 LYS A C 1
ATOM 2201 O O . LYS A 1 290 ? -11.403 2.084 13.121 1.00 92.00 290 LYS A O 1
ATOM 2206 N N . ARG A 1 291 ? -12.540 1.579 14.986 1.00 94.88 291 ARG A N 1
ATOM 2207 C CA . ARG A 1 291 ? -13.017 0.283 14.495 1.00 94.88 291 ARG A CA 1
ATOM 2208 C C . ARG A 1 291 ? -14.098 0.510 13.436 1.00 94.88 291 ARG A C 1
ATOM 2210 O O . ARG A 1 291 ? -14.991 1.324 13.647 1.00 94.88 291 ARG A O 1
ATOM 2217 N N . ALA A 1 292 ? -14.045 -0.261 12.357 1.00 94.19 292 ALA A N 1
ATOM 2218 C CA . ALA A 1 292 ? -15.081 -0.327 11.333 1.00 94.19 292 ALA A CA 1
ATOM 2219 C C . ALA A 1 292 ? -15.432 -1.782 10.995 1.00 94.19 292 ALA A C 1
ATOM 2221 O O . ALA A 1 292 ? -14.664 -2.709 11.277 1.00 94.19 292 ALA A O 1
ATOM 2222 N N . ALA A 1 293 ? -16.603 -1.971 10.386 1.00 95.06 293 ALA A N 1
ATOM 2223 C CA . ALA A 1 293 ? -17.010 -3.247 9.817 1.00 95.06 293 ALA A CA 1
ATOM 2224 C C . ALA A 1 293 ? -16.551 -3.331 8.354 1.00 95.06 293 ALA A C 1
ATOM 2226 O O . ALA A 1 293 ? -16.945 -2.532 7.509 1.00 95.06 293 ALA A O 1
ATOM 2227 N N . GLY A 1 294 ? -15.694 -4.309 8.092 1.00 93.81 294 GLY A N 1
ATOM 2228 C CA . GLY A 1 294 ? -15.142 -4.678 6.799 1.00 93.81 294 GLY A CA 1
ATOM 2229 C C . GLY A 1 294 ? -16.130 -5.376 5.871 1.00 93.81 294 GLY A C 1
ATOM 2230 O O . GLY A 1 294 ? -17.264 -5.700 6.242 1.00 93.81 294 GLY A O 1
ATOM 2231 N N . ARG A 1 295 ? -15.640 -5.718 4.678 1.00 93.81 295 ARG A N 1
ATOM 2232 C CA . ARG A 1 295 ? -16.284 -6.674 3.776 1.00 93.81 295 ARG A CA 1
ATOM 2233 C C . ARG A 1 295 ? -16.590 -7.959 4.545 1.00 93.81 295 ARG A C 1
ATOM 2235 O O . ARG A 1 295 ? -15.742 -8.461 5.284 1.00 93.81 295 ARG A O 1
ATOM 2242 N N . ASN A 1 296 ? -17.799 -8.490 4.374 1.00 92.25 296 ASN A N 1
ATOM 2243 C CA . ASN A 1 296 ? -18.281 -9.681 5.086 1.00 92.25 296 ASN A CA 1
ATOM 2244 C C . ASN A 1 296 ? -18.204 -9.550 6.622 1.00 92.25 296 ASN A C 1
ATOM 2246 O O . ASN A 1 296 ? -17.980 -10.537 7.316 1.00 92.25 296 ASN A O 1
ATOM 2250 N N . LYS A 1 297 ? -18.366 -8.328 7.158 1.00 93.38 297 LYS A N 1
ATOM 2251 C CA . LYS A 1 297 ? -18.282 -8.008 8.596 1.00 93.38 297 LYS A CA 1
ATOM 2252 C C . LYS A 1 297 ? -16.910 -8.292 9.233 1.00 93.38 297 LYS A C 1
ATOM 2254 O O . LYS A 1 297 ? -16.803 -8.332 10.458 1.00 93.38 297 LYS A O 1
ATOM 2259 N N . ALA A 1 298 ? -15.856 -8.469 8.433 1.00 95.25 298 ALA A N 1
ATOM 2260 C CA . ALA A 1 298 ? -14.502 -8.656 8.948 1.00 95.25 298 ALA A CA 1
ATOM 2261 C C . ALA A 1 298 ? -14.008 -7.397 9.693 1.00 95.25 298 ALA A C 1
ATOM 2263 O O . ALA A 1 298 ? -14.417 -6.293 9.352 1.00 95.25 298 ALA A O 1
ATOM 2264 N N . PRO A 1 299 ? -13.116 -7.494 10.690 1.00 97.00 299 PRO A N 1
ATOM 2265 C CA . PRO A 1 299 ? -12.583 -6.307 11.359 1.00 97.00 299 PRO A CA 1
ATOM 2266 C C . PRO A 1 299 ? -11.815 -5.380 10.404 1.00 97.00 299 PRO A C 1
ATOM 2268 O O . PRO A 1 299 ? -10.914 -5.823 9.691 1.00 97.00 299 PRO A O 1
ATOM 2271 N N . ALA A 1 300 ? -12.130 -4.086 10.442 1.00 97.50 300 ALA A N 1
ATOM 2272 C CA . ALA A 1 300 ? -11.441 -3.040 9.692 1.00 97.50 300 ALA A CA 1
ATOM 2273 C C . ALA A 1 300 ? -11.110 -1.833 10.581 1.00 97.50 300 ALA A C 1
ATOM 2275 O O . ALA A 1 300 ? -11.605 -1.708 11.707 1.00 97.50 300 ALA A O 1
ATOM 2276 N N . VAL A 1 301 ? -10.268 -0.944 10.060 1.00 96.38 301 VAL A N 1
ATOM 2277 C CA . VAL A 1 301 ? -9.947 0.346 10.674 1.00 96.38 301 VAL A CA 1
ATOM 2278 C C . VAL A 1 301 ? -10.347 1.494 9.759 1.00 96.38 301 VAL A C 1
ATOM 2280 O O . VAL A 1 301 ? -10.072 1.467 8.560 1.00 96.38 301 VAL A O 1
ATOM 2283 N N . GLN A 1 302 ? -10.981 2.501 10.346 1.00 93.31 302 GLN A N 1
ATOM 2284 C CA . GLN A 1 302 ? -11.403 3.726 9.683 1.00 93.31 302 GLN A CA 1
ATOM 2285 C C . GLN A 1 302 ? -10.350 4.811 9.910 1.00 93.31 302 GLN A C 1
ATOM 2287 O O . GLN A 1 302 ? -9.988 5.111 11.051 1.00 93.31 302 GLN A O 1
ATOM 2292 N N . PHE A 1 303 ? -9.870 5.375 8.802 1.00 91.31 303 PHE A N 1
ATOM 2293 C CA . PHE A 1 303 ? -9.085 6.604 8.770 1.00 91.31 303 PHE A CA 1
ATOM 2294 C C . PHE A 1 303 ? -10.066 7.774 8.620 1.00 91.31 303 PHE A C 1
ATOM 2296 O O . PHE A 1 303 ? -11.034 7.861 9.374 1.00 91.31 303 PHE A O 1
ATOM 2303 N N . ARG A 1 304 ? -9.894 8.660 7.635 1.00 84.56 304 ARG A N 1
ATOM 2304 C CA . ARG A 1 304 ? -10.722 9.862 7.485 1.00 84.56 304 ARG A CA 1
ATOM 2305 C C . ARG A 1 304 ? -12.040 9.550 6.790 1.00 84.56 304 ARG A C 1
ATOM 2307 O O . ARG A 1 304 ? -12.065 8.857 5.776 1.00 84.56 304 ARG A O 1
ATOM 2314 N N . GLU A 1 305 ? -13.120 10.096 7.325 1.00 74.38 305 GLU A N 1
ATOM 2315 C CA . GLU A 1 305 ? -14.380 10.243 6.597 1.00 74.38 305 GLU A CA 1
ATOM 2316 C C . GLU A 1 305 ? -14.245 11.408 5.606 1.00 74.38 305 GLU A C 1
ATOM 2318 O O . GLU A 1 305 ? -13.372 12.275 5.762 1.00 74.38 305 GLU A O 1
ATOM 2323 N N . ILE A 1 306 ? -15.100 11.449 4.586 1.00 61.34 306 ILE A N 1
ATOM 2324 C CA . ILE A 1 306 ? -15.328 12.711 3.887 1.00 61.34 306 ILE A CA 1
ATOM 2325 C C . ILE A 1 306 ? -16.132 13.563 4.838 1.00 61.34 306 ILE A C 1
ATOM 2327 O O . ILE A 1 306 ? -17.230 13.188 5.237 1.00 61.34 306 ILE A O 1
ATOM 2331 N N . LEU A 1 307 ? -15.514 14.660 5.272 1.00 47.09 307 LEU A N 1
ATOM 2332 C CA . LEU A 1 307 ? -16.222 15.672 6.033 1.00 47.09 307 LEU A CA 1
ATOM 2333 C C . LEU A 1 307 ? -17.464 16.069 5.216 1.00 47.09 307 LEU A C 1
ATOM 2335 O O . LEU A 1 307 ? -17.294 16.332 4.023 1.00 47.09 307 LEU A O 1
ATOM 2339 N N . PRO A 1 308 ? -18.665 16.053 5.819 1.00 39.62 308 PRO A N 1
ATOM 2340 C CA . PRO A 1 308 ? -19.881 16.503 5.153 1.00 39.62 308 PRO A CA 1
ATOM 2341 C C . PRO A 1 308 ? -19.773 17.954 4.678 1.00 39.62 308 PRO A C 1
ATOM 2343 O O . PRO A 1 308 ? -19.016 18.736 5.306 1.00 39.62 308 PRO A O 1
#